Protein AF-0000000084396041 (afdb_homodimer)

Organism: NCBI:txid1296121

Radius of gyration: 24.2 Å; Cα contacts (8 Å, |Δi|>4): 166; chains: 2; bounding box: 65×95×50 Å

Secondary structure (DSSP, 8-state):
----TTPPPP-HHHHHHHHHHHHHHHHHTGGGGTT-TT-GGG--GGGHHHHHHHHHHHHHHHHTSTT-TTHHHHHHHHHHHHHHHHHHHHS-------------/----TTPPPP-HHHHHHHHHHHHHHHHHTTHHHHT-TT-GGG-GGGGHHHHHHHHHHHHHHHHTSTT-TTHHHHHHHHHHHHHHHHHHHHS-------------

Structure (mmCIF, N/CA/C/O backbone):
data_AF-0000000084396041-model_v1
#
loop_
_entity.id
_entity.type
_entity.pdbx_description
1 polymer 'Uncharacterized protein'
#
loop_
_atom_site.group_PDB
_atom_site.id
_atom_site.type_symbol
_atom_site.label_atom_id
_atom_site.label_alt_id
_atom_site.label_comp_id
_atom_site.label_asym_id
_atom_site.label_entity_id
_atom_site.label_seq_id
_atom_site.pdbx_PDB_ins_code
_atom_site.Cartn_x
_atom_site.Cartn_y
_atom_site.Cartn_z
_atom_site.occupancy
_atom_site.B_iso_or_equiv
_atom_site.auth_seq_id
_atom_site.auth_comp_id
_atom_site.auth_asym_id
_atom_site.auth_atom_id
_atom_site.pdbx_PDB_model_num
ATOM 1 N N . MET A 1 1 ? 11.125 -31.719 -13.188 1 36.31 1 MET A N 1
ATOM 2 C CA . MET A 1 1 ? 9.672 -31.562 -13.203 1 36.31 1 MET A CA 1
ATOM 3 C C . MET A 1 1 ? 9.25 -30.453 -14.148 1 36.31 1 MET A C 1
ATOM 5 O O . MET A 1 1 ? 9.711 -29.312 -14.023 1 36.31 1 MET A O 1
ATOM 9 N N . PRO A 1 2 ? 8.883 -30.625 -15.43 1 40.09 2 PRO A N 1
ATOM 10 C CA . PRO A 1 2 ? 8.578 -29.562 -16.391 1 40.09 2 PRO A CA 1
ATOM 11 C C . PRO A 1 2 ? 7.648 -28.484 -15.82 1 40.09 2 PRO A C 1
ATOM 13 O O . PRO A 1 2 ? 6.922 -28.75 -14.859 1 40.09 2 PRO A O 1
ATOM 16 N N . LEU A 1 3 ? 8.016 -27.172 -15.773 1 46.22 3 LEU A N 1
ATOM 17 C CA . LEU A 1 3 ? 6.945 -26.219 -15.477 1 46.22 3 LEU A CA 1
ATOM 18 C C . LEU A 1 3 ? 5.609 -26.734 -16 1 46.22 3 LEU A C 1
ATOM 20 O O . LEU A 1 3 ? 5.551 -27.328 -17.078 1 46.22 3 LEU A O 1
ATOM 24 N N . SER A 1 4 ? 4.84 -27.375 -15.328 1 48.72 4 SER A N 1
ATOM 25 C CA . SER A 1 4 ? 3.58 -27.797 -15.938 1 48.72 4 SER A CA 1
ATOM 26 C C . SER A 1 4 ? 3.207 -26.891 -17.109 1 48.72 4 SER A C 1
ATOM 28 O O . SER A 1 4 ? 3.395 -25.672 -17.031 1 48.72 4 SER A O 1
ATOM 30 N N . PRO A 1 5 ? 3.197 -27.25 -18.328 1 53.84 5 PRO A N 1
ATOM 31 C CA . PRO A 1 5 ? 3.008 -26.562 -19.609 1 53.84 5 PRO A CA 1
ATOM 32 C C . PRO A 1 5 ? 2.121 -25.312 -19.5 1 53.84 5 PRO A C 1
ATOM 34 O O . PRO A 1 5 ? 2.307 -24.344 -20.234 1 53.84 5 PRO A O 1
ATOM 37 N N . ASN A 1 6 ? 0.933 -25.297 -18.75 1 55.91 6 ASN A N 1
ATOM 38 C CA . ASN A 1 6 ? -0.172 -24.359 -18.891 1 55.91 6 ASN A CA 1
ATOM 39 C C . ASN A 1 6 ? -0.066 -23.219 -17.875 1 55.91 6 ASN A C 1
ATOM 41 O O . ASN A 1 6 ? -1.03 -22.484 -17.656 1 55.91 6 ASN A O 1
ATOM 45 N N . LYS A 1 7 ? 1.079 -23.125 -17.109 1 71.5 7 LYS A N 1
ATOM 46 C CA . LYS A 1 7 ? 1.129 -22.062 -16.109 1 71.5 7 LYS A CA 1
ATOM 47 C C . LYS A 1 7 ? 1.523 -20.734 -16.719 1 71.5 7 LYS A C 1
ATOM 49 O O . LYS A 1 7 ? 2.482 -20.656 -17.5 1 71.5 7 LYS A O 1
ATOM 54 N N . THR A 1 8 ? 0.601 -19.781 -16.641 1 86.12 8 THR A N 1
ATOM 55 C CA . THR A 1 8 ? 0.874 -18.453 -17.156 1 86.12 8 THR A CA 1
ATOM 56 C C . THR A 1 8 ? 2.096 -17.844 -16.484 1 86.12 8 THR A C 1
ATOM 58 O O . THR A 1 8 ? 2.199 -17.859 -15.25 1 86.12 8 THR A O 1
ATOM 61 N N . GLN A 1 9 ? 3.092 -17.531 -17.359 1 92.75 9 GLN A N 1
ATOM 62 C CA . GLN A 1 9 ? 4.309 -16.922 -16.844 1 92.75 9 GLN A CA 1
ATOM 63 C C . GLN A 1 9 ? 4.043 -15.477 -16.391 1 92.75 9 GLN A C 1
ATOM 65 O O . GLN A 1 9 ? 3.324 -14.734 -17.062 1 92.75 9 GLN A O 1
ATOM 70 N N . TRP A 1 10 ? 4.68 -15.094 -15.297 1 94.81 10 TRP A N 1
ATOM 71 C CA . TRP A 1 10 ? 4.59 -13.711 -14.82 1 94.81 10 TRP A CA 1
ATOM 72 C C . TRP A 1 10 ? 5.301 -12.758 -15.773 1 94.81 10 TRP A C 1
ATOM 74 O O . TRP A 1 10 ? 6.453 -12.984 -16.141 1 94.81 10 TRP A O 1
ATOM 84 N N . ASN A 1 11 ? 4.613 -11.828 -16.266 1 94.69 11 ASN A N 1
ATOM 85 C CA . ASN A 1 11 ? 5.23 -10.852 -17.156 1 94.69 11 ASN A CA 1
ATOM 86 C C . ASN A 1 11 ? 5.059 -9.43 -16.641 1 94.69 11 ASN A C 1
ATOM 88 O O . ASN A 1 11 ? 4.539 -9.219 -15.539 1 94.69 11 ASN A O 1
ATOM 92 N N . ASP A 1 12 ? 5.555 -8.469 -17.375 1 95.81 12 ASP A N 1
ATOM 93 C CA . ASP A 1 12 ? 5.574 -7.074 -16.938 1 95.81 12 ASP A CA 1
ATOM 94 C C . ASP A 1 12 ? 4.16 -6.527 -16.797 1 95.81 12 ASP A C 1
ATOM 96 O O . ASP A 1 12 ? 3.902 -5.688 -15.93 1 95.81 12 ASP A O 1
ATOM 100 N N . GLU A 1 13 ? 3.32 -6.984 -17.594 1 96.62 13 GLU A N 1
ATOM 101 C CA . GLU A 1 13 ? 1.939 -6.523 -17.516 1 96.62 13 GLU A CA 1
ATOM 102 C C . GLU A 1 13 ? 1.306 -6.922 -16.188 1 96.62 13 GLU A C 1
ATOM 104 O O . GLU A 1 13 ? 0.583 -6.133 -15.57 1 96.62 13 GLU A O 1
ATOM 109 N N . HIS A 1 14 ? 1.546 -8.086 -15.75 1 97.69 14 HIS A N 1
ATOM 110 C CA . HIS A 1 14 ? 1.046 -8.531 -14.453 1 97.69 14 HIS A CA 1
ATOM 111 C C . HIS A 1 14 ? 1.578 -7.652 -13.328 1 97.69 14 HIS A C 1
ATOM 113 O O . HIS A 1 14 ? 0.838 -7.305 -12.406 1 97.69 14 HIS A O 1
ATOM 119 N N . THR A 1 15 ? 2.896 -7.297 -13.453 1 98.25 15 THR A N 1
ATOM 120 C CA . THR A 1 15 ? 3.512 -6.445 -12.438 1 98.25 15 THR A CA 1
ATOM 121 C C . THR A 1 15 ? 2.822 -5.086 -12.383 1 98.25 15 THR A C 1
ATOM 123 O O . THR A 1 15 ? 2.539 -4.57 -11.297 1 98.25 15 THR A O 1
ATOM 126 N N . LEU A 1 16 ? 2.525 -4.602 -13.562 1 98.56 16 LEU A N 1
ATOM 127 C CA . LEU A 1 16 ? 1.89 -3.291 -13.625 1 98.56 16 LEU A CA 1
ATOM 128 C C . LEU A 1 16 ? 0.47 -3.348 -13.07 1 98.56 16 LEU A C 1
ATOM 130 O O . LEU A 1 16 ? 0.026 -2.42 -12.391 1 98.56 16 LEU A O 1
ATOM 134 N N . ILE A 1 17 ? -0.259 -4.398 -13.367 1 98.44 17 ILE A N 1
ATOM 135 C CA . ILE A 1 17 ? -1.609 -4.578 -12.844 1 98.44 17 ILE A CA 1
ATOM 136 C C . ILE A 1 17 ? 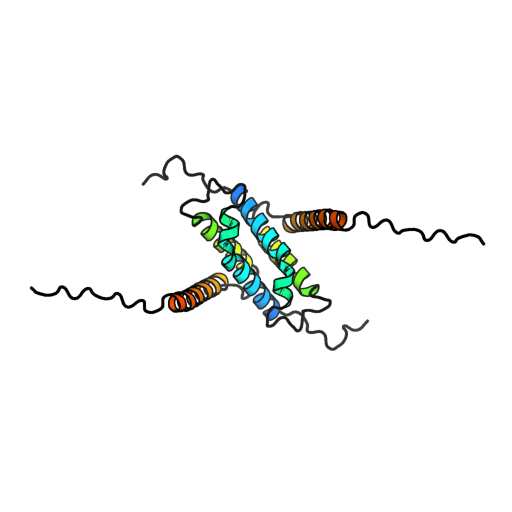-1.57 -4.66 -11.32 1 98.44 17 ILE A C 1
ATOM 138 O O . ILE A 1 17 ? -2.367 -4.012 -10.641 1 98.44 17 ILE A O 1
ATOM 142 N N . LEU A 1 18 ? -0.613 -5.387 -10.828 1 98.38 18 LEU A N 1
ATOM 143 C CA . LEU A 1 18 ? -0.475 -5.527 -9.383 1 98.38 18 LEU A CA 1
ATOM 144 C C . LEU A 1 18 ? -0.089 -4.203 -8.742 1 98.38 18 LEU A C 1
ATOM 146 O O . LEU A 1 18 ? -0.658 -3.814 -7.719 1 98.38 18 LEU A O 1
ATOM 150 N N . LEU A 1 19 ? 0.841 -3.555 -9.352 1 98.69 19 LEU A N 1
ATOM 151 C CA . LEU A 1 19 ? 1.278 -2.248 -8.875 1 98.69 19 LEU A CA 1
ATOM 152 C C . LEU A 1 19 ? 0.105 -1.275 -8.805 1 98.69 19 LEU A C 1
ATOM 154 O O . LEU A 1 19 ? -0.089 -0.604 -7.789 1 98.69 19 LEU A O 1
ATOM 158 N N . ARG A 1 20 ? -0.667 -1.261 -9.844 1 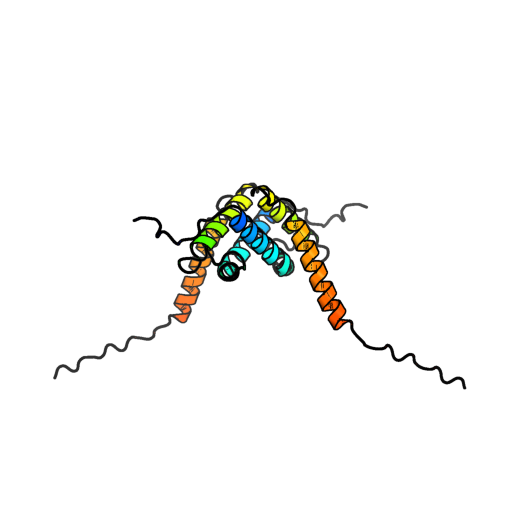98.69 20 ARG A N 1
ATOM 159 C CA . ARG A 1 20 ? -1.833 -0.385 -9.891 1 98.69 20 ARG A CA 1
ATOM 160 C C . ARG A 1 20 ? -2.822 -0.734 -8.781 1 98.69 20 ARG A C 1
ATOM 162 O O . ARG A 1 20 ? -3.395 0.157 -8.148 1 98.69 20 ARG A O 1
ATOM 169 N N . SER A 1 21 ? -2.996 -1.934 -8.562 1 98.5 21 SER A N 1
ATOM 170 C CA . SER A 1 21 ? -3.922 -2.383 -7.531 1 98.5 21 SER A CA 1
ATOM 171 C C . SER A 1 21 ? -3.443 -1.967 -6.145 1 98.5 21 SER A C 1
ATOM 173 O O . SER A 1 21 ? -4.246 -1.576 -5.297 1 98.5 21 SER A O 1
ATOM 175 N N . ILE A 1 22 ? -2.145 -2.057 -5.887 1 98.56 22 ILE A N 1
ATOM 176 C CA . ILE A 1 22 ? -1.574 -1.648 -4.605 1 98.56 22 ILE A CA 1
ATOM 177 C C . ILE A 1 22 ? -1.755 -0.144 -4.418 1 98.56 22 ILE A C 1
ATOM 179 O O . ILE A 1 22 ? -2.184 0.307 -3.352 1 98.56 22 ILE A O 1
ATOM 183 N N . VAL A 1 23 ? -1.468 0.591 -5.465 1 98.81 23 VAL A N 1
ATOM 184 C CA . VAL A 1 23 ? -1.614 2.043 -5.426 1 98.81 23 VAL A CA 1
ATOM 185 C C . VAL A 1 23 ? -3.074 2.408 -5.168 1 98.81 23 VAL A C 1
ATOM 187 O O . VAL A 1 23 ? -3.373 3.217 -4.289 1 98.81 23 VAL A O 1
ATOM 190 N N . LEU A 1 24 ? -3.955 1.759 -5.871 1 98.19 24 LEU A N 1
ATOM 191 C CA . LEU A 1 24 ? -5.383 2.018 -5.727 1 98.19 24 LEU A CA 1
ATOM 192 C C . LEU A 1 24 ? -5.852 1.711 -4.305 1 98.19 24 LEU A C 1
ATOM 194 O O . LEU A 1 24 ? -6.535 2.525 -3.684 1 98.19 24 LEU A O 1
ATOM 198 N N . SER A 1 25 ? -5.477 0.636 -3.838 1 97.5 25 SER A N 1
ATOM 199 C CA . SER A 1 25 ? -5.879 0.232 -2.496 1 97.5 25 SER A CA 1
ATOM 200 C C . SER A 1 25 ? -5.348 1.2 -1.444 1 97.5 25 SER A C 1
ATOM 202 O O . SER A 1 25 ? -6.078 1.599 -0.535 1 97.5 25 SER A O 1
ATOM 204 N N . THR A 1 26 ? -4.078 1.573 -1.547 1 98.25 26 THR A N 1
ATOM 205 C CA . THR A 1 26 ? -3.459 2.473 -0.581 1 98.25 26 THR A CA 1
ATOM 206 C C . THR A 1 26 ? -4.137 3.84 -0.602 1 98.25 26 THR A C 1
ATOM 208 O O . THR A 1 26 ? -4.527 4.363 0.445 1 98.25 26 THR A O 1
ATOM 211 N N . LEU A 1 27 ? -4.359 4.344 -1.788 1 97.88 27 LEU A N 1
ATOM 212 C CA . LEU A 1 27 ? -4.941 5.676 -1.924 1 97.88 27 LEU A CA 1
ATOM 213 C C . LEU A 1 27 ? -6.418 5.664 -1.533 1 97.88 27 LEU A C 1
ATOM 215 O O . LEU A 1 27 ? -6.922 6.645 -0.983 1 97.88 27 LEU A O 1
ATOM 219 N N . SER A 1 28 ? -7.102 4.578 -1.779 1 95.81 28 SER A N 1
ATOM 220 C CA . SER A 1 28 ? -8.508 4.465 -1.421 1 95.81 28 SER A CA 1
ATOM 221 C C . SER A 1 28 ? -8.688 4.395 0.092 1 95.81 28 SER A C 1
ATOM 223 O O . SER A 1 28 ? -9.75 4.742 0.612 1 95.81 28 SER A O 1
ATOM 225 N N . ASN A 1 29 ? -7.688 3.982 0.754 1 94.5 29 ASN A N 1
ATOM 226 C CA . ASN A 1 29 ? -7.754 3.842 2.205 1 94.5 29 ASN A CA 1
ATOM 227 C C . ASN A 1 29 ? -6.848 4.848 2.908 1 94.5 29 ASN A C 1
ATOM 229 O O . ASN A 1 29 ? -6.383 4.602 4.023 1 94.5 29 ASN A O 1
ATOM 233 N N . ARG A 1 30 ? -6.578 5.914 2.281 1 94.62 30 ARG A N 1
ATOM 234 C CA . ARG A 1 30 ? -5.582 6.863 2.771 1 94.62 30 ARG A CA 1
ATOM 235 C C . ARG A 1 30 ? -5.973 7.41 4.141 1 94.62 30 ARG A C 1
ATOM 237 O O . ARG A 1 30 ? -5.109 7.688 4.973 1 94.62 30 ARG A O 1
ATOM 244 N N . ALA A 1 31 ? -7.266 7.527 4.457 1 92.88 31 ALA A N 1
ATOM 245 C CA . ALA A 1 31 ? -7.734 8.117 5.711 1 92.88 31 ALA A CA 1
ATOM 246 C C . ALA A 1 31 ? -7.285 7.281 6.906 1 92.88 31 ALA A C 1
ATOM 248 O O . ALA A 1 31 ? -7.07 7.816 7.996 1 92.88 31 ALA A O 1
ATOM 249 N N . SER A 1 32 ? -7.105 6.027 6.652 1 93.56 32 SER A N 1
ATOM 250 C CA . SER A 1 32 ? -6.684 5.145 7.734 1 93.56 32 SER A CA 1
ATOM 251 C C . SER A 1 32 ? -5.27 5.477 8.195 1 93.56 32 SER A C 1
ATOM 253 O O . SER A 1 32 ? -4.887 5.152 9.32 1 93.56 32 SER A O 1
ATOM 255 N N . PHE A 1 33 ? -4.484 6.137 7.379 1 96.69 33 PHE A N 1
ATOM 256 C CA . PHE A 1 33 ? -3.098 6.449 7.703 1 96.69 33 PHE A CA 1
ATOM 257 C C . PHE A 1 33 ? -3.008 7.746 8.5 1 96.69 33 PHE A C 1
ATOM 259 O O . PHE A 1 33 ? -1.983 8.023 9.125 1 96.69 33 PHE A O 1
ATOM 266 N N . TYR A 1 34 ? -4.098 8.492 8.531 1 94.56 34 TYR A N 1
ATOM 267 C CA . TYR A 1 34 ? -4.062 9.812 9.148 1 94.56 34 TYR A CA 1
ATOM 268 C C . TYR A 1 34 ? -4.012 9.711 10.664 1 94.56 34 TYR A C 1
ATOM 270 O O . TYR A 1 34 ? -3.562 10.641 11.344 1 94.56 34 TYR A O 1
ATOM 278 N N . SER A 1 35 ? -4.449 8.609 11.102 1 92 35 SER A N 1
ATOM 279 C CA . SER A 1 35 ? -4.5 8.422 12.547 1 92 35 SER A CA 1
ATOM 280 C C . SER A 1 35 ? -3.404 7.469 13.016 1 92 35 SER A C 1
ATOM 282 O O . SER A 1 35 ? -3.486 6.91 14.117 1 92 35 SER A O 1
ATOM 284 N N . THR A 1 36 ? -2.42 7.312 12.219 1 95.25 36 THR A N 1
ATOM 285 C CA . THR A 1 36 ? -1.312 6.43 12.578 1 95.25 36 THR A CA 1
ATOM 286 C C . THR A 1 36 ? -0.559 6.977 13.781 1 95.25 36 THR A C 1
ATOM 288 O O . THR A 1 36 ? -0.148 8.141 13.797 1 95.25 36 THR A O 1
ATOM 291 N N . PRO A 1 37 ? -0.404 6.109 14.773 1 94.88 37 PRO A N 1
ATOM 292 C CA . PRO A 1 37 ? 0.381 6.566 15.922 1 94.88 37 PRO A CA 1
ATOM 293 C C . PRO A 1 37 ? 1.786 7.02 15.539 1 94.88 37 PRO A C 1
ATOM 295 O O . PRO A 1 37 ? 2.471 6.336 14.773 1 94.88 37 PRO A O 1
ATOM 298 N N . GLY A 1 38 ? 2.207 8.172 16.016 1 94.81 38 GLY A N 1
ATOM 299 C CA . GLY A 1 38 ? 3.52 8.711 15.711 1 94.81 38 GLY A CA 1
ATOM 300 C C . GLY A 1 38 ? 3.482 9.797 14.648 1 94.81 38 GLY A C 1
ATOM 301 O O . GLY A 1 38 ? 4.473 10.5 14.43 1 94.81 38 GLY A O 1
ATOM 302 N N . LEU A 1 39 ? 2.26 9.883 14.086 1 96.12 39 LEU A N 1
ATOM 303 C CA . LEU A 1 39 ? 2.141 10.891 13.039 1 96.12 39 LEU A CA 1
ATOM 304 C C . LEU A 1 39 ? 1.226 12.031 13.477 1 96.12 39 LEU A C 1
ATOM 306 O O . LEU A 1 39 ? 0.804 12.852 12.656 1 96.12 39 LEU A O 1
ATOM 310 N N . GLU A 1 40 ? 0.865 12.117 14.711 1 91.19 40 GLU A N 1
ATOM 311 C CA . GLU A 1 40 ? -0.079 13.094 15.242 1 91.19 40 GLU A CA 1
ATOM 312 C C . GLU A 1 40 ? 0.425 14.516 15.031 1 91.19 40 GLU A C 1
ATOM 314 O O . GLU A 1 40 ? -0.359 15.422 14.734 1 91.19 40 GLU A O 1
ATOM 319 N N . GLY A 1 41 ? 1.727 14.656 15.117 1 91 41 GLY A N 1
ATOM 320 C CA . GLY A 1 41 ? 2.307 15.984 15.031 1 91 41 GLY A CA 1
ATOM 321 C C . GLY A 1 41 ? 2.371 16.516 13.609 1 91 41 GLY A C 1
ATOM 322 O O . GLY A 1 41 ? 2.627 17.703 13.398 1 91 41 GLY A O 1
ATOM 323 N N . VAL A 1 42 ? 2.053 15.594 12.703 1 93.62 42 VAL A N 1
ATOM 324 C CA . VAL A 1 42 ? 2.193 16.016 11.32 1 93.62 42 VAL A CA 1
ATOM 325 C C . VAL A 1 42 ? 0.878 15.805 10.57 1 93.62 42 VAL A C 1
ATOM 327 O O . VAL A 1 42 ? 0.855 15.758 9.344 1 93.62 42 VAL A O 1
ATOM 330 N N . ASN A 1 43 ? -0.125 15.5 11.25 1 89.12 43 ASN A N 1
ATOM 331 C CA . ASN A 1 43 ? -1.445 15.297 10.664 1 89.12 43 ASN A CA 1
ATOM 332 C C . ASN A 1 43 ? -2.203 16.609 10.508 1 89.12 43 ASN A C 1
ATOM 334 O O . ASN A 1 43 ? -3.404 16.672 10.781 1 89.12 43 ASN A O 1
ATOM 338 N N . GLU A 1 44 ? -1.64 17.562 10.133 1 81.62 44 GLU A N 1
ATOM 339 C CA . GLU A 1 44 ? -2.244 18.875 9.984 1 81.62 44 GLU A CA 1
ATOM 340 C C . GLU A 1 44 ? -3.197 18.922 8.797 1 81.62 44 GLU A C 1
ATOM 342 O O . GLU A 1 44 ? -3.068 18.125 7.863 1 81.62 44 GLU A O 1
ATOM 347 N N . HIS A 1 45 ? -4.113 19.922 8.898 1 85.5 45 HIS A N 1
ATOM 348 C CA . HIS A 1 45 ? -5.039 20.203 7.805 1 85.5 45 HIS A CA 1
ATOM 349 C C . HIS A 1 45 ? -5.785 18.938 7.387 1 85.5 45 HIS A C 1
ATOM 351 O O . HIS A 1 45 ? -5.852 18.609 6.199 1 85.5 45 HIS A O 1
ATOM 357 N N . GLY A 1 46 ? -6.168 18.125 8.281 1 81.94 46 GLY A N 1
ATOM 358 C CA . GLY A 1 46 ? -6.996 16.969 8.008 1 81.94 46 GLY A CA 1
ATOM 359 C C . GLY A 1 46 ? -6.227 15.82 7.371 1 81.94 46 GLY A C 1
ATOM 360 O O . GLY A 1 46 ? -6.797 15.016 6.633 1 81.94 46 GLY A O 1
ATOM 361 N N . GLY A 1 47 ? -4.945 15.859 7.531 1 91.25 47 GLY A N 1
ATOM 362 C CA . GLY A 1 47 ? -4.152 14.758 7.016 1 91.25 47 GLY A CA 1
ATOM 363 C C . GLY A 1 47 ? -3.537 15.047 5.66 1 91.25 47 GLY A C 1
ATOM 364 O O . GLY A 1 47 ? -2.92 14.164 5.051 1 91.25 47 GLY A O 1
ATOM 365 N N . ASP A 1 48 ? -3.596 16.297 5.172 1 93.31 48 ASP A N 1
ATOM 366 C CA . ASP A 1 48 ? -3.146 16.656 3.828 1 93.31 48 ASP A CA 1
ATOM 367 C C . ASP A 1 48 ? -1.656 16.375 3.656 1 93.31 48 ASP A C 1
ATOM 369 O O . ASP A 1 48 ? -1.228 15.883 2.605 1 93.31 48 ASP A O 1
ATOM 373 N N . ARG A 1 49 ? -0.873 16.641 4.688 1 94.75 49 ARG A N 1
ATOM 374 C CA . ARG A 1 49 ? 0.564 16.406 4.617 1 94.75 49 ARG A CA 1
ATOM 375 C C . ARG A 1 49 ? 0.866 14.914 4.492 1 94.75 49 ARG A C 1
ATOM 377 O O . ARG A 1 49 ? 1.742 14.516 3.721 1 94.75 49 ARG A O 1
ATOM 384 N N . ILE A 1 50 ? 0.14 14.141 5.23 1 96.94 50 ILE A N 1
ATOM 385 C CA . ILE A 1 50 ? 0.318 12.695 5.191 1 96.94 50 ILE A CA 1
ATOM 386 C C . ILE A 1 50 ? -0.098 12.156 3.824 1 96.94 50 ILE A C 1
ATOM 388 O O . ILE A 1 50 ? 0.592 11.312 3.246 1 96.94 50 ILE A O 1
ATOM 392 N N . HIS A 1 51 ? -1.165 12.711 3.316 1 96.94 51 HIS A N 1
ATOM 393 C CA . HIS A 1 51 ? -1.639 12.305 1.999 1 96.94 51 HIS A CA 1
ATOM 394 C C . HIS A 1 51 ? -0.588 12.57 0.927 1 96.94 51 HIS A C 1
ATOM 396 O O . HIS A 1 51 ? -0.332 11.719 0.075 1 96.94 51 HIS A O 1
ATOM 402 N N . LYS A 1 52 ? -0.026 13.742 0.957 1 96.88 52 LYS A N 1
ATOM 403 C CA . LYS A 1 52 ? 1.003 14.109 -0.013 1 96.88 52 LYS A CA 1
ATOM 404 C C . LYS A 1 52 ? 2.211 13.18 0.09 1 96.88 52 LYS A C 1
ATOM 406 O O . LYS A 1 52 ? 2.795 12.797 -0.926 1 96.88 52 LYS A O 1
ATOM 411 N N . LYS A 1 53 ? 2.51 12.805 1.305 1 97.94 53 LYS A N 1
ATOM 412 C CA . LYS A 1 53 ? 3.648 11.914 1.504 1 97.94 53 LYS A CA 1
ATOM 413 C C . LYS A 1 53 ? 3.334 10.508 1.017 1 97.94 53 LYS A C 1
ATOM 415 O O . LYS A 1 53 ? 4.207 9.82 0.477 1 97.94 53 LYS A O 1
ATOM 420 N N . ILE A 1 54 ? 2.127 10.07 1.206 1 98.44 54 ILE A N 1
ATOM 421 C CA . ILE A 1 54 ? 1.699 8.789 0.658 1 98.44 54 ILE A CA 1
ATOM 422 C C . ILE A 1 54 ? 1.9 8.781 -0.856 1 98.44 54 ILE A C 1
ATOM 424 O O . ILE A 1 54 ? 2.479 7.844 -1.407 1 98.44 54 ILE A O 1
ATOM 428 N N . GLN A 1 55 ? 1.475 9.82 -1.501 1 98.44 55 GLN A N 1
ATOM 429 C CA . GLN A 1 55 ? 1.608 9.922 -2.951 1 98.44 55 GLN A CA 1
ATOM 430 C C . GLN A 1 55 ? 3.074 9.883 -3.371 1 98.44 55 GLN A C 1
ATOM 432 O O . GLN A 1 55 ? 3.428 9.219 -4.348 1 98.44 55 GLN A O 1
ATOM 437 N N . GLN A 1 56 ? 3.877 10.602 -2.623 1 98.38 56 GLN A N 1
ATOM 438 C CA . GLN A 1 56 ? 5.305 10.625 -2.924 1 98.38 56 GLN A CA 1
ATOM 439 C C . GLN A 1 56 ? 5.91 9.227 -2.84 1 98.38 56 GLN A C 1
ATOM 441 O O . GLN A 1 56 ? 6.66 8.812 -3.727 1 98.38 56 GLN A O 1
ATOM 446 N N . LEU A 1 57 ? 5.562 8.508 -1.793 1 98.56 57 LEU A N 1
ATOM 447 C CA . LEU A 1 57 ? 6.086 7.156 -1.598 1 98.56 57 LEU A CA 1
ATOM 448 C C . LEU A 1 57 ? 5.594 6.219 -2.693 1 98.56 57 LEU A C 1
ATOM 450 O O . LEU A 1 57 ? 6.363 5.418 -3.225 1 98.56 57 LEU A O 1
ATOM 454 N N . LEU A 1 58 ? 4.367 6.352 -3.037 1 98.75 58 LEU A N 1
ATOM 455 C CA . LEU A 1 58 ? 3.807 5.5 -4.082 1 98.75 58 LEU A CA 1
ATOM 456 C C . LEU A 1 58 ? 4.422 5.824 -5.438 1 98.75 58 LEU A C 1
ATOM 458 O O . LEU A 1 58 ? 4.641 4.93 -6.254 1 98.75 58 LEU A O 1
ATOM 462 N N . LYS A 1 59 ? 4.707 7.113 -5.691 1 98.75 59 LYS A N 1
ATOM 463 C CA . LYS A 1 59 ? 5.387 7.496 -6.922 1 98.75 59 LYS A CA 1
ATOM 464 C C . LYS A 1 59 ? 6.797 6.91 -6.98 1 98.75 59 LYS A C 1
ATOM 466 O O . LYS A 1 59 ? 7.266 6.504 -8.047 1 98.75 59 LYS A O 1
ATOM 471 N N . GLN A 1 60 ? 7.445 6.895 -5.871 1 98.38 60 GLN A N 1
ATOM 472 C CA . GLN A 1 60 ? 8.758 6.254 -5.812 1 98.38 60 GLN A CA 1
ATOM 473 C C . GLN A 1 60 ? 8.656 4.766 -6.145 1 98.38 60 GLN A C 1
ATOM 475 O O . GLN A 1 60 ? 9.461 4.246 -6.918 1 98.38 60 GLN A O 1
ATOM 480 N N . LEU A 1 61 ? 7.656 4.148 -5.535 1 98.5 61 LEU A N 1
ATOM 481 C CA . LEU A 1 61 ? 7.438 2.74 -5.852 1 98.5 61 LEU A CA 1
ATOM 482 C C . LEU A 1 61 ? 7.219 2.547 -7.348 1 98.5 61 LEU A C 1
ATOM 484 O O . LEU A 1 61 ? 7.855 1.69 -7.965 1 98.5 61 LEU A O 1
ATOM 488 N N . CYS A 1 62 ? 6.379 3.324 -7.902 1 98.69 62 CYS A N 1
ATOM 489 C CA . CYS A 1 62 ? 6.055 3.213 -9.32 1 98.69 62 CYS A CA 1
ATOM 490 C C . CYS A 1 62 ? 7.289 3.469 -10.18 1 98.69 62 CYS A C 1
ATOM 492 O O . CYS A 1 62 ? 7.434 2.887 -11.258 1 98.69 62 CYS A O 1
ATOM 494 N N . GLY A 1 63 ? 8.156 4.285 -9.68 1 97.81 63 GLY A N 1
ATOM 495 C CA . GLY A 1 63 ? 9.383 4.594 -10.398 1 97.81 63 GLY A CA 1
ATOM 496 C C . GLY A 1 63 ? 10.336 3.422 -10.469 1 97.81 63 GLY A C 1
ATOM 497 O O . GLY A 1 63 ? 11.25 3.41 -11.305 1 97.81 63 GLY A O 1
ATOM 498 N N . THR A 1 64 ? 10.141 2.484 -9.633 1 96.62 64 THR A N 1
ATOM 499 C CA . THR A 1 64 ? 11.039 1.334 -9.617 1 96.62 64 THR A CA 1
ATOM 500 C C . THR A 1 64 ? 10.602 0.289 -10.641 1 96.62 64 THR A C 1
ATOM 502 O O . THR A 1 64 ? 11.305 -0.69 -10.875 1 96.62 64 THR A O 1
ATOM 505 N N . VAL A 1 65 ? 9.383 0.433 -11.203 1 97.38 65 VAL A N 1
ATOM 506 C CA . VAL A 1 65 ? 8.812 -0.538 -12.133 1 97.38 65 VAL A CA 1
ATOM 507 C C . VAL A 1 65 ? 8.727 0.074 -13.523 1 97.38 65 VAL A C 1
ATOM 509 O O . VAL A 1 65 ? 8.117 1.128 -13.711 1 97.38 65 VAL A O 1
ATOM 512 N N . PRO A 1 66 ? 9.398 -0.618 -14.5 1 97.12 66 PRO A N 1
ATOM 513 C CA . PRO A 1 66 ? 9.234 -0.129 -15.867 1 97.12 66 PRO A CA 1
ATOM 514 C C . PRO A 1 66 ? 7.766 -0.008 -16.281 1 97.12 66 PRO A C 1
ATOM 516 O O . PRO A 1 66 ? 6.996 -0.957 -16.109 1 97.12 66 PRO A O 1
ATOM 519 N N . GLY A 1 67 ? 7.391 1.192 -16.734 1 97.62 67 GLY A N 1
ATOM 520 C CA . GLY A 1 67 ? 6.012 1.413 -17.141 1 97.62 67 GLY A CA 1
ATOM 521 C C . GLY A 1 67 ? 5.121 1.876 -16.016 1 97.62 67 GLY A C 1
ATOM 522 O O . GLY A 1 67 ? 3.93 2.125 -16.203 1 97.62 67 GLY A O 1
ATOM 523 N N . GLY A 1 68 ? 5.68 2.01 -14.828 1 98.25 68 GLY A N 1
ATOM 524 C CA . GLY A 1 68 ? 4.883 2.338 -13.656 1 98.25 68 GLY A CA 1
ATOM 525 C C . GLY A 1 68 ? 4.672 3.83 -13.477 1 98.25 68 GLY A C 1
ATOM 526 O O . GLY A 1 68 ? 3.896 4.254 -12.617 1 98.25 68 GLY A O 1
ATOM 527 N N . GLN A 1 69 ? 5.398 4.551 -14.406 1 97.31 69 GLN A N 1
ATOM 528 C CA . GLN A 1 69 ? 5.297 6 -14.289 1 97.31 69 GLN A CA 1
ATOM 529 C C . GLN A 1 69 ? 3.881 6.48 -14.602 1 97.31 69 GLN A C 1
ATOM 531 O O . GLN A 1 69 ? 3.24 5.98 -15.523 1 97.31 69 GLN A O 1
ATOM 536 N N . GLY A 1 70 ? 3.354 7.379 -13.812 1 97.56 70 GLY A N 1
ATOM 537 C CA . GLY A 1 70 ? 2.061 7.984 -14.086 1 97.56 70 GLY A CA 1
ATOM 538 C C . GLY A 1 70 ? 0.904 7.238 -13.445 1 97.56 70 GLY A C 1
ATOM 539 O O . GLY A 1 70 ? -0.228 7.727 -13.445 1 97.56 70 GLY A O 1
ATOM 540 N N . ILE A 1 71 ? 1.176 6.109 -12.875 1 98.62 71 ILE A N 1
ATOM 541 C CA . ILE A 1 71 ? 0.118 5.27 -12.328 1 98.62 71 ILE A CA 1
ATOM 542 C C . ILE A 1 71 ? -0.579 5.996 -11.18 1 98.62 71 ILE A C 1
ATOM 544 O O . ILE A 1 71 ? -1.808 5.973 -11.078 1 98.62 71 ILE A O 1
ATOM 548 N N . VAL A 1 72 ? 0.184 6.613 -10.344 1 98.75 72 VAL A N 1
ATOM 549 C CA . VAL A 1 72 ? -0.395 7.289 -9.188 1 98.75 72 VAL A CA 1
ATOM 550 C C . VAL A 1 72 ? -1.368 8.367 -9.664 1 98.75 72 VAL A C 1
ATOM 552 O O . VAL A 1 72 ? -2.49 8.461 -9.156 1 98.75 72 VAL A O 1
ATOM 555 N N . GLU A 1 73 ? -0.943 9.125 -10.625 1 98.19 73 GLU A N 1
ATOM 556 C CA . GLU A 1 73 ? -1.795 10.188 -11.164 1 98.19 73 GLU A CA 1
ATOM 557 C C . GLU A 1 73 ? -3.057 9.609 -11.797 1 98.19 73 GLU A C 1
ATOM 559 O O . GLU A 1 73 ? -4.152 10.141 -11.609 1 98.19 73 GLU A O 1
ATOM 564 N N . GLU A 1 74 ? -2.916 8.625 -12.531 1 98.12 74 GLU A N 1
ATOM 565 C CA . GLU A 1 74 ? -4.051 7.973 -13.18 1 98.12 74 GLU A CA 1
ATOM 566 C C . GLU A 1 74 ? -5.051 7.453 -12.148 1 98.12 74 GLU A C 1
ATOM 568 O O . GLU A 1 74 ? -6.258 7.676 -12.281 1 98.12 74 GLU A O 1
ATOM 573 N N . VAL A 1 75 ? -4.527 6.809 -11.164 1 98.19 75 VAL A N 1
ATOM 574 C CA . VAL A 1 75 ? -5.391 6.23 -10.141 1 98.19 75 VAL A CA 1
ATOM 575 C C . VAL A 1 75 ? -6.102 7.348 -9.375 1 98.19 75 VAL A C 1
ATOM 577 O O . VAL A 1 75 ? -7.289 7.238 -9.07 1 98.19 75 VAL A O 1
ATOM 580 N N . MET A 1 76 ? -5.387 8.359 -9.062 1 97.06 76 MET A N 1
ATOM 581 C CA . MET A 1 76 ? -5.996 9.484 -8.367 1 97.06 76 MET A CA 1
ATOM 582 C C . MET A 1 76 ? -7.129 10.086 -9.188 1 97.06 76 MET A C 1
ATOM 584 O O . MET A 1 76 ? -8.18 10.43 -8.648 1 97.06 76 MET A O 1
ATOM 588 N N . LYS A 1 77 ? -6.938 10.203 -10.438 1 96.31 77 LYS A N 1
ATOM 589 C CA . LYS A 1 77 ? -7.98 10.711 -11.328 1 96.31 77 LYS A CA 1
ATOM 590 C C . LYS A 1 77 ? -9.195 9.789 -11.328 1 96.31 77 LYS A C 1
ATOM 592 O O . LYS A 1 77 ? -10.336 10.258 -11.289 1 96.31 77 LYS A O 1
ATOM 597 N N . ASP A 1 78 ? -8.969 8.539 -11.359 1 94.44 78 ASP A N 1
ATOM 598 C CA . ASP A 1 78 ? -10.039 7.551 -11.359 1 94.44 78 ASP A CA 1
ATOM 599 C C . ASP A 1 78 ? -10.852 7.621 -10.07 1 94.44 78 ASP A C 1
ATOM 601 O O . ASP A 1 78 ? -12.078 7.52 -10.094 1 94.44 78 ASP A O 1
ATOM 605 N N . ILE A 1 79 ? -10.148 7.727 -8.969 1 93.69 79 ILE A N 1
ATOM 606 C CA . ILE A 1 79 ? -10.82 7.809 -7.672 1 93.69 79 ILE A CA 1
ATOM 607 C C . ILE A 1 79 ? -11.719 9.039 -7.637 1 93.69 79 ILE A C 1
ATOM 609 O O . ILE A 1 79 ? -12.852 8.977 -7.16 1 93.69 79 ILE A O 1
ATOM 613 N N . LYS A 1 80 ? -11.18 10.148 -8.141 1 91.56 80 LYS A N 1
ATOM 614 C CA . LYS A 1 80 ? -11.945 11.391 -8.164 1 91.56 80 LYS A CA 1
ATOM 615 C C . LYS A 1 80 ? -13.18 11.266 -9.055 1 91.56 80 LYS A C 1
ATOM 617 O O . LYS A 1 80 ? -14.258 11.758 -8.711 1 91.56 80 LYS A O 1
ATOM 622 N N . ARG A 1 81 ? -13 10.617 -10.078 1 90.19 81 ARG A N 1
ATOM 623 C CA . ARG A 1 81 ? -14.102 10.422 -11.023 1 90.19 81 ARG A CA 1
ATOM 624 C C . ARG A 1 81 ? -15.195 9.555 -10.406 1 90.19 81 ARG A C 1
ATOM 626 O O . ARG A 1 81 ? -16.391 9.867 -10.539 1 90.19 81 ARG A O 1
ATOM 633 N N . THR A 1 82 ? -14.836 8.523 -9.773 1 87.5 82 THR A N 1
ATOM 634 C CA . THR A 1 82 ? -15.789 7.609 -9.156 1 87.5 82 THR A CA 1
ATOM 635 C C . THR A 1 82 ? -16.547 8.297 -8.016 1 87.5 82 THR A C 1
ATOM 637 O O . THR A 1 82 ? -17.734 8.078 -7.84 1 87.5 82 THR A O 1
ATOM 640 N N . LYS A 1 83 ? -15.812 9.094 -7.262 1 82.62 83 LYS A N 1
ATOM 641 C CA . LYS A 1 83 ? -16.438 9.836 -6.172 1 82.62 83 LYS A CA 1
ATOM 642 C C . LYS A 1 83 ? -17.469 10.836 -6.707 1 82.62 83 LYS A C 1
ATOM 644 O O . LYS A 1 83 ? -18.547 11 -6.133 1 82.62 83 LYS A O 1
ATOM 649 N N . LYS A 1 84 ? -17.188 11.453 -7.734 1 81 84 LYS A N 1
ATOM 650 C CA . LYS A 1 84 ? -18.094 12.414 -8.352 1 81 84 LYS A CA 1
ATOM 651 C C . LYS A 1 84 ? -19.359 11.727 -8.867 1 81 84 LYS A C 1
ATOM 653 O O . LYS A 1 84 ? -20.453 12.242 -8.711 1 81 84 LYS A O 1
ATOM 658 N N . GLU A 1 85 ? -19.094 10.609 -9.367 1 76.12 85 GLU A N 1
ATOM 659 C CA . GLU A 1 85 ? -20.219 9.852 -9.914 1 76.12 85 GLU A CA 1
ATOM 660 C C . GLU A 1 85 ? -21.109 9.312 -8.805 1 76.12 85 GLU A C 1
ATOM 662 O O . GLU A 1 85 ? -22.344 9.289 -8.953 1 76.12 85 GLU A O 1
ATOM 667 N N . ARG A 1 86 ? -20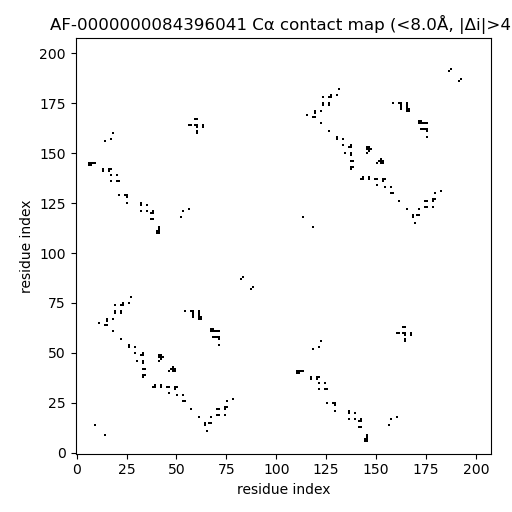.438 8.906 -7.727 1 70.06 86 ARG A N 1
ATOM 668 C CA . ARG A 1 86 ? -21.219 8.43 -6.59 1 70.06 86 ARG A CA 1
ATOM 669 C C . ARG A 1 86 ? -21.906 9.594 -5.875 1 70.06 86 ARG A C 1
ATOM 671 O O . ARG A 1 86 ? -23 9.43 -5.352 1 70.06 86 ARG A O 1
ATOM 678 N N . GLY A 1 87 ? -21.062 10.594 -5.672 1 59.81 87 GLY A N 1
ATOM 679 C CA . GLY A 1 87 ? -21.641 11.789 -5.066 1 59.81 87 GLY A CA 1
ATOM 680 C C . GLY A 1 87 ? -22.734 12.414 -5.902 1 59.81 87 GLY A C 1
ATOM 681 O O . GLY A 1 87 ? -23.688 12.977 -5.363 1 59.81 87 GLY A O 1
ATOM 682 N N . GLN A 1 88 ? -22.422 12.43 -7.082 1 55.56 88 GLN A N 1
ATOM 683 C CA . GLN A 1 88 ? -23.484 12.938 -7.941 1 55.56 88 GLN A CA 1
ATOM 684 C C . GLN A 1 88 ? -24.719 12.047 -7.867 1 55.56 88 GLN A C 1
ATOM 686 O O . GLN A 1 88 ? -25.844 12.531 -8.023 1 55.56 88 GLN A O 1
ATOM 691 N N . GLY A 1 89 ? -24.406 10.797 -7.551 1 49.25 89 GLY A N 1
ATOM 692 C CA . GLY A 1 89 ? -25.594 9.953 -7.434 1 49.25 89 GLY A CA 1
ATOM 693 C C . GLY A 1 89 ? -26.406 10.242 -6.191 1 49.25 89 GLY A C 1
ATOM 694 O O . GLY A 1 89 ? -27.609 9.992 -6.168 1 49.25 89 GLY A O 1
ATOM 695 N N . VAL A 1 90 ? -25.578 10.453 -5.113 1 47.94 90 VAL A N 1
ATOM 696 C CA . VAL A 1 90 ? -26.328 10.727 -3.896 1 47.94 90 VAL A CA 1
ATOM 697 C C . VAL A 1 90 ? -26.828 12.172 -3.914 1 47.94 90 VAL A C 1
ATOM 699 O O . VAL A 1 90 ? -27.672 12.555 -3.1 1 47.94 90 VAL A O 1
ATOM 702 N N . GLY A 1 91 ? -26.062 12.922 -4.559 1 44.75 91 GLY A N 1
ATOM 703 C CA . GLY A 1 91 ? -26.547 14.289 -4.617 1 44.75 91 GLY A CA 1
ATOM 704 C C . GLY A 1 91 ? -27.844 14.43 -5.391 1 44.75 91 GLY A C 1
ATOM 705 O O . GLY A 1 91 ? -27.828 14.75 -6.578 1 44.75 91 GLY A O 1
ATOM 706 N N . ASN A 1 92 ? -28.484 13.406 -5.41 1 42.53 92 ASN A N 1
ATOM 707 C CA . ASN A 1 92 ? -29.781 13.672 -6.039 1 42.53 92 ASN A CA 1
ATOM 708 C C . ASN A 1 92 ? -30.344 15.023 -5.602 1 42.53 92 ASN A C 1
ATOM 710 O O . ASN A 1 92 ? -29.922 15.57 -4.578 1 42.53 92 ASN A O 1
ATOM 714 N N . SER A 1 93 ? -31.562 15.414 -6.277 1 43.34 93 SER A N 1
ATOM 715 C CA . SER A 1 93 ? -32.438 16.516 -6.684 1 43.34 93 SER A CA 1
ATOM 716 C C . SER A 1 93 ? -33.125 17.156 -5.48 1 43.34 93 SER A C 1
ATOM 718 O O . SER A 1 93 ? -34.25 16.828 -5.16 1 43.34 93 SER A O 1
ATOM 720 N N . MET A 1 94 ? -32.5 17.062 -4.383 1 40.72 94 MET A N 1
ATOM 721 C CA . MET A 1 94 ? -33.406 17.859 -3.564 1 40.72 94 MET A CA 1
ATOM 722 C C . MET A 1 94 ? -33.594 19.25 -4.168 1 40.72 94 MET A C 1
ATOM 724 O O . MET A 1 94 ? -32.594 19.984 -4.371 1 40.72 94 MET A O 1
ATOM 728 N N . GLU A 1 95 ? -34.469 19.375 -5.137 1 44.16 95 GLU A N 1
ATOM 729 C CA . GLU A 1 95 ? -35.094 20.609 -5.625 1 44.16 95 GLU A CA 1
ATOM 730 C C . GLU A 1 95 ? -35.188 21.641 -4.512 1 44.16 95 GLU A C 1
ATOM 732 O O . GLU A 1 95 ? -35.875 21.406 -3.508 1 44.16 95 GLU A O 1
ATOM 737 N N . LYS A 1 96 ? -34.25 22.344 -4.277 1 40.31 96 LYS A N 1
ATOM 738 C CA . LYS A 1 96 ? -34.438 23.516 -3.406 1 40.31 96 LYS A CA 1
ATOM 739 C C . LYS A 1 96 ? -35.75 24.219 -3.686 1 40.31 96 LYS A C 1
ATOM 741 O O . LYS A 1 96 ? -36 24.641 -4.812 1 40.31 96 LYS A O 1
ATOM 746 N N . LYS A 1 97 ? -36.844 23.828 -3.121 1 42.22 97 LYS A N 1
ATOM 747 C CA . LYS A 1 97 ? -38.125 24.562 -3.158 1 42.22 97 LYS A CA 1
ATOM 748 C C . LYS A 1 97 ? -37.875 26.062 -3.01 1 42.22 97 LYS A C 1
ATOM 750 O O . LYS A 1 97 ? -37.375 26.516 -1.986 1 42.22 97 LYS A O 1
ATOM 755 N N . ARG A 1 98 ? -37.469 26.734 -4.066 1 51.38 98 ARG A N 1
ATOM 756 C CA . ARG A 1 98 ? -37.438 28.203 -4.027 1 51.38 98 ARG A CA 1
ATOM 757 C C . ARG A 1 98 ? -38.719 28.766 -3.412 1 51.38 98 ARG A C 1
ATOM 759 O O . ARG A 1 98 ? -39.812 28.406 -3.807 1 51.38 98 ARG A O 1
ATOM 766 N N . LYS A 1 99 ? -38.625 29.031 -2.213 1 46.78 99 LYS A N 1
ATOM 767 C CA . LYS A 1 99 ? -39.719 29.781 -1.578 1 46.78 99 LYS A CA 1
ATOM 768 C C . LYS A 1 99 ? -40.188 30.906 -2.479 1 46.78 99 LYS A C 1
ATOM 770 O O . LYS A 1 99 ? -39.406 31.75 -2.924 1 46.78 99 LYS A O 1
ATOM 775 N N . ILE A 1 100 ? -41.156 30.672 -3.363 1 48.62 100 ILE A N 1
ATOM 776 C CA . ILE A 1 100 ? -41.875 31.75 -4.043 1 48.62 100 ILE A CA 1
ATOM 777 C C . ILE A 1 100 ? -42.312 32.812 -3.027 1 48.62 100 ILE A C 1
ATOM 779 O O . ILE A 1 100 ? -43 32.531 -2.061 1 48.62 100 ILE A O 1
ATOM 783 N N . LYS A 1 101 ? -41.438 33.75 -2.77 1 44.19 101 LYS A N 1
ATOM 784 C CA . LYS A 1 101 ? -41.875 34.969 -2.076 1 44.19 101 LYS A CA 1
ATOM 785 C C . LYS A 1 101 ? -43.219 35.438 -2.576 1 44.19 101 LYS A C 1
ATOM 787 O O . LYS A 1 101 ? -43.406 35.625 -3.779 1 44.19 101 LYS A O 1
ATOM 792 N N . ASP A 1 102 ? -44.281 34.906 -2.029 1 45.44 102 ASP A N 1
ATOM 793 C CA . ASP A 1 102 ? -45.594 35.5 -2.223 1 45.44 102 ASP A CA 1
ATOM 794 C C . ASP A 1 102 ? -45.5 37.031 -2.26 1 45.44 102 ASP A C 1
ATOM 796 O O . ASP A 1 102 ? -44.969 37.656 -1.321 1 45.44 102 ASP A O 1
ATOM 800 N N . GLU A 1 103 ? -45.219 37.594 -3.402 1 43.56 103 GLU A N 1
ATOM 801 C CA . GLU A 1 103 ? -45.5 39 -3.615 1 43.56 103 GLU A CA 1
ATOM 802 C C . GLU A 1 103 ? -46.844 39.406 -3.014 1 43.56 103 GLU A C 1
ATOM 804 O O . GLU A 1 103 ? -47.875 38.906 -3.434 1 43.56 103 GLU A O 1
ATOM 809 N N . GLU A 1 104 ? -46.938 39.562 -1.648 1 35.62 104 GLU A N 1
ATOM 810 C CA . GLU A 1 104 ? -48 40.5 -1.26 1 35.62 104 GLU A CA 1
ATOM 811 C C . GLU A 1 104 ? -47.594 41.938 -1.605 1 35.62 104 GLU A C 1
ATOM 813 O O . GLU A 1 104 ? -46.438 42.312 -1.457 1 35.62 104 GLU A O 1
ATOM 818 N N . MET B 1 1 ? 4.465 34.344 5.531 1 35.84 1 MET B N 1
ATOM 819 C CA . MET B 1 1 ? 3.709 33.781 6.656 1 35.84 1 MET B CA 1
ATOM 820 C C . MET B 1 1 ? 4.539 32.781 7.43 1 35.84 1 MET B C 1
ATOM 822 O O . MET B 1 1 ? 5.047 31.812 6.848 1 35.84 1 MET B O 1
ATOM 826 N N . PRO B 1 2 ? 5.234 33.062 8.516 1 39.91 2 PRO B N 1
ATOM 827 C CA . PRO B 1 2 ? 6.109 32.125 9.227 1 39.91 2 PRO B CA 1
ATOM 828 C C . PRO B 1 2 ? 5.469 30.75 9.445 1 39.91 2 PRO B C 1
ATOM 830 O O . PRO B 1 2 ? 4.242 30.641 9.414 1 39.91 2 PRO B O 1
ATOM 833 N N . LEU B 1 3 ? 6.07 29.609 8.984 1 46.34 3 LEU B N 1
ATOM 834 C CA . LEU B 1 3 ? 5.496 28.359 9.492 1 46.34 3 LEU B CA 1
ATOM 835 C C . LEU B 1 3 ? 4.945 28.562 10.898 1 46.34 3 LEU B C 1
ATOM 837 O O . LEU B 1 3 ? 5.52 29.297 11.703 1 46.34 3 LEU B O 1
ATOM 841 N N . SER B 1 4 ? 3.785 28.797 11.117 1 49.19 4 SER B N 1
ATOM 842 C CA . SER B 1 4 ? 3.371 28.922 12.508 1 49.19 4 SER B CA 1
ATOM 843 C C . SER B 1 4 ? 4.312 28.172 13.445 1 49.19 4 SER B C 1
ATOM 845 O O . SER B 1 4 ? 4.809 27.094 13.094 1 49.19 4 SER B O 1
ATOM 847 N N . PRO B 1 5 ? 5.105 28.719 14.305 1 54.47 5 PRO B N 1
ATOM 848 C CA . PRO B 1 5 ? 6.133 28.219 15.227 1 54.47 5 PRO B CA 1
ATOM 849 C C . PRO B 1 5 ? 5.91 26.766 15.633 1 54.47 5 PRO B C 1
ATOM 851 O O . PRO B 1 5 ? 6.875 26.047 15.898 1 54.47 5 PRO B O 1
ATOM 854 N N . ASN B 1 6 ? 4.652 26.234 15.93 1 56.28 6 ASN B N 1
ATOM 855 C CA . ASN B 1 6 ? 4.359 25.016 16.672 1 56.28 6 ASN B CA 1
ATOM 856 C C . ASN B 1 6 ? 4.113 23.844 15.75 1 56.28 6 ASN B C 1
ATOM 858 O O . ASN B 1 6 ? 3.639 22.781 16.188 1 56.28 6 ASN B O 1
ATOM 862 N N . LYS B 1 7 ? 4.324 23.984 14.391 1 72.38 7 LYS B N 1
ATOM 863 C CA . LYS B 1 7 ? 3.998 22.859 13.516 1 72.38 7 LYS B CA 1
ATOM 864 C C . LYS B 1 7 ? 5.16 21.875 13.438 1 72.38 7 LYS B C 1
ATOM 866 O O . LYS B 1 7 ? 6.312 22.281 13.258 1 72.38 7 LYS B O 1
ATOM 871 N N . THR B 1 8 ? 4.91 20.656 13.891 1 86.62 8 THR B N 1
ATOM 872 C CA . THR B 1 8 ? 5.926 19.609 13.844 1 86.62 8 THR B CA 1
ATOM 873 C C . THR B 1 8 ? 6.41 19.391 12.414 1 86.62 8 THR B C 1
ATOM 875 O O . THR B 1 8 ? 5.602 19.25 11.492 1 86.62 8 THR B O 1
ATOM 878 N N . GLN B 1 9 ? 7.75 19.625 12.266 1 92.94 9 GLN B N 1
ATOM 879 C CA . GLN B 1 9 ? 8.359 19.406 10.953 1 92.94 9 GLN B CA 1
ATOM 880 C C . GLN B 1 9 ? 8.398 17.922 10.602 1 92.94 9 GLN B C 1
ATOM 882 O O . GLN B 1 9 ? 8.711 17.094 11.453 1 92.94 9 GLN B O 1
ATOM 887 N N . TRP B 1 10 ? 8.156 17.625 9.328 1 94.75 10 TRP B N 1
ATOM 888 C CA . TRP B 1 10 ? 8.266 16.266 8.844 1 94.75 10 TRP B CA 1
ATOM 889 C C . TRP B 1 10 ? 9.711 15.789 8.852 1 94.75 10 TRP B C 1
ATOM 891 O O . TRP B 1 10 ? 10.602 16.484 8.359 1 94.75 10 TRP B O 1
ATOM 901 N N . ASN B 1 11 ? 9.969 14.734 9.523 1 94.81 11 ASN B N 1
ATOM 902 C CA . ASN B 1 11 ? 11.328 14.203 9.555 1 94.81 11 ASN B CA 1
ATOM 903 C C . ASN B 1 11 ? 11.375 12.75 9.086 1 94.81 11 ASN B C 1
ATOM 905 O O . ASN B 1 11 ? 10.352 12.195 8.672 1 94.81 11 ASN B O 1
ATOM 909 N N . ASP B 1 12 ? 12.531 12.164 9.07 1 95.81 12 ASP B N 1
ATOM 910 C CA . ASP B 1 12 ? 12.75 10.82 8.539 1 95.81 12 ASP B CA 1
ATOM 911 C C . ASP B 1 12 ? 11.977 9.781 9.344 1 95.81 12 ASP B C 1
ATOM 913 O O . ASP B 1 12 ? 11.516 8.773 8.797 1 95.81 12 ASP B O 1
ATOM 917 N N . GLU B 1 13 ? 11.875 10.023 10.57 1 96.69 13 GLU B N 1
ATOM 918 C CA . GLU B 1 13 ? 11.141 9.086 11.406 1 96.69 13 GLU B CA 1
ATOM 919 C C . GLU B 1 13 ? 9.664 9.016 11 1 96.69 13 GLU B C 1
ATOM 921 O O . GLU B 1 13 ? 9.078 7.938 10.961 1 96.69 13 GLU B O 1
ATOM 926 N N . HIS B 1 14 ? 9.094 10.109 10.719 1 97.62 14 HIS B N 1
ATOM 927 C CA . HIS B 1 14 ? 7.711 10.141 10.242 1 97.62 14 HIS B CA 1
ATOM 928 C C . HIS B 1 14 ? 7.555 9.344 8.953 1 97.62 14 HIS B C 1
ATOM 930 O O . HIS B 1 14 ? 6.578 8.609 8.781 1 97.62 14 HIS B O 1
ATOM 936 N N . THR B 1 15 ? 8.578 9.508 8.055 1 98.25 15 THR B N 1
ATOM 937 C CA . THR B 1 15 ? 8.539 8.789 6.785 1 98.25 15 THR B CA 1
ATOM 938 C C . THR B 1 15 ? 8.57 7.285 7.016 1 98.25 15 THR B C 1
ATOM 940 O O . THR B 1 15 ? 7.812 6.539 6.391 1 98.25 15 THR B O 1
ATOM 943 N N . LEU B 1 16 ? 9.398 6.926 7.969 1 98.56 16 LEU B N 1
ATOM 944 C CA . LEU B 1 16 ? 9.531 5.5 8.258 1 98.56 16 LEU B CA 1
ATOM 945 C C . LEU B 1 16 ? 8.25 4.957 8.883 1 98.56 16 LEU B C 1
ATOM 947 O O . LEU B 1 16 ? 7.824 3.842 8.57 1 98.56 16 LEU B O 1
ATOM 951 N N . ILE B 1 17 ? 7.637 5.703 9.75 1 98.38 17 ILE B N 1
ATOM 952 C CA . ILE B 1 17 ? 6.379 5.305 10.375 1 98.38 17 ILE B CA 1
ATOM 953 C C . ILE B 1 17 ? 5.301 5.156 9.305 1 98.38 17 ILE B C 1
ATOM 955 O O . ILE B 1 17 ? 4.562 4.168 9.297 1 98.38 17 ILE B O 1
ATOM 959 N N . LEU B 1 18 ? 5.27 6.086 8.406 1 98.38 18 LEU B N 1
ATOM 960 C CA . LEU B 1 18 ? 4.285 6.039 7.332 1 98.38 18 LEU B CA 1
ATOM 961 C C . LEU B 1 18 ? 4.543 4.855 6.406 1 98.38 18 LEU B C 1
ATOM 963 O O . LEU B 1 18 ? 3.613 4.137 6.039 1 98.38 18 LEU B O 1
ATOM 967 N N . LEU B 1 19 ? 5.762 4.688 6.074 1 98.69 19 LEU B N 1
ATOM 968 C CA . LEU B 1 19 ? 6.164 3.564 5.23 1 98.69 19 LEU B CA 1
ATOM 969 C C . LEU B 1 19 ? 5.746 2.238 5.855 1 98.69 19 LEU B C 1
ATOM 971 O O . LEU B 1 19 ? 5.148 1.392 5.188 1 98.69 19 LEU B O 1
ATOM 975 N N . ARG B 1 20 ? 6.02 2.111 7.121 1 98.69 20 ARG B N 1
ATOM 976 C CA . ARG B 1 20 ? 5.652 0.894 7.836 1 98.69 20 ARG B CA 1
ATOM 977 C C . ARG B 1 20 ? 4.141 0.688 7.82 1 98.69 20 ARG B C 1
ATOM 979 O O . ARG B 1 20 ? 3.664 -0.437 7.648 1 98.69 20 ARG B O 1
ATOM 986 N N . SER B 1 21 ? 3.451 1.697 7.973 1 98.5 21 SER B N 1
ATOM 987 C CA . SER B 1 21 ? 1.994 1.618 7.98 1 98.5 21 SER B CA 1
ATOM 988 C C . SER B 1 21 ? 1.458 1.187 6.617 1 98.5 21 SER B C 1
ATOM 990 O O . SER B 1 21 ? 0.508 0.405 6.539 1 98.5 21 SER B O 1
ATOM 992 N N . ILE B 1 22 ? 2.031 1.687 5.543 1 98.56 22 ILE B N 1
ATOM 993 C CA . ILE B 1 22 ? 1.619 1.317 4.195 1 98.56 22 ILE B CA 1
ATOM 994 C C . ILE B 1 22 ? 1.918 -0.161 3.949 1 98.56 22 ILE B C 1
ATOM 996 O O . ILE B 1 22 ? 1.067 -0.896 3.443 1 98.56 22 ILE B O 1
ATOM 1000 N N . VAL B 1 23 ? 3.102 -0.567 4.344 1 98.81 23 VAL B N 1
ATOM 1001 C CA . VAL B 1 23 ? 3.502 -1.962 4.191 1 98.81 23 VAL B CA 1
ATOM 1002 C C . VAL B 1 23 ? 2.561 -2.863 4.984 1 98.81 23 VAL B C 1
ATOM 1004 O O . VAL B 1 23 ? 2.047 -3.852 4.457 1 98.81 23 VAL B O 1
ATOM 1007 N N . LEU B 1 24 ? 2.283 -2.475 6.203 1 98.19 24 LEU B N 1
ATOM 1008 C CA . LEU B 1 24 ? 1.404 -3.25 7.066 1 98.19 24 LEU B CA 1
ATOM 1009 C C . LEU B 1 24 ? 0.007 -3.359 6.469 1 98.19 24 LEU B C 1
ATOM 1011 O O . LEU B 1 24 ? -0.559 -4.453 6.395 1 98.19 24 LEU B O 1
ATOM 1015 N N . SER B 1 25 ? -0.485 -2.299 6.043 1 97.5 25 SER B N 1
ATOM 1016 C CA . SER B 1 25 ? -1.824 -2.285 5.465 1 97.5 25 SER B CA 1
ATOM 1017 C C . SER B 1 25 ? -1.894 -3.154 4.211 1 97.5 25 SER B C 1
ATOM 1019 O O . SER B 1 25 ? -2.838 -3.928 4.039 1 97.5 25 SER B O 1
ATOM 1021 N N . THR B 1 26 ? -0.913 -3.025 3.324 1 98.31 26 THR B N 1
ATOM 1022 C CA . THR B 1 26 ? -0.893 -3.783 2.076 1 98.31 26 THR B CA 1
ATOM 1023 C C . THR B 1 26 ? -0.801 -5.281 2.354 1 98.31 26 THR B C 1
ATOM 1025 O O . THR B 1 26 ? -1.589 -6.066 1.822 1 98.31 26 THR B O 1
ATOM 1028 N N . LEU B 1 27 ? 0.078 -5.637 3.254 1 97.94 27 LEU B N 1
ATOM 1029 C CA . LEU B 1 27 ? 0.294 -7.051 3.549 1 97.94 27 LEU B CA 1
ATOM 1030 C C . LEU B 1 27 ? -0.886 -7.629 4.32 1 97.94 27 LEU B C 1
ATOM 1032 O O . LEU B 1 27 ? -1.229 -8.805 4.148 1 97.94 27 LEU B O 1
ATOM 1036 N N . SER B 1 28 ? -1.521 -6.84 5.145 1 95.94 28 SER B N 1
ATOM 1037 C CA . SER B 1 28 ? -2.676 -7.301 5.91 1 95.94 28 SER B CA 1
ATOM 1038 C C . SER B 1 28 ? -3.879 -7.539 5 1 95.94 28 SER B C 1
ATOM 1040 O O . SER B 1 28 ? -4.773 -8.312 5.34 1 95.94 28 SER B O 1
ATOM 1042 N N . ASN B 1 29 ? -3.898 -6.906 3.902 1 94.56 29 ASN B N 1
ATOM 1043 C CA . ASN B 1 29 ? -5.012 -7.031 2.967 1 94.56 29 ASN B CA 1
ATOM 1044 C C . ASN B 1 29 ? -4.59 -7.742 1.684 1 94.56 29 ASN B C 1
ATOM 1046 O O . ASN B 1 29 ? -5.18 -7.523 0.625 1 94.56 29 ASN B O 1
ATOM 1050 N N . ARG B 1 30 ? -3.592 -8.523 1.753 1 94.62 30 ARG B N 1
ATOM 1051 C CA . ARG B 1 30 ? -2.984 -9.109 0.563 1 94.62 30 ARG B CA 1
ATOM 1052 C C . ARG B 1 30 ? -3.986 -9.977 -0.193 1 94.62 30 ARG B C 1
ATOM 1054 O O . ARG B 1 30 ? -3.939 -10.055 -1.422 1 94.62 30 ARG B O 1
ATOM 1061 N N . ALA B 1 31 ? -4.957 -10.594 0.49 1 92.94 31 ALA B N 1
ATOM 1062 C CA . ALA B 1 31 ? -5.914 -11.508 -0.14 1 92.94 31 ALA B CA 1
ATOM 1063 C C . ALA B 1 31 ? -6.785 -10.773 -1.153 1 92.94 31 ALA B C 1
ATOM 1065 O O . ALA B 1 31 ? -7.23 -11.359 -2.141 1 92.94 31 ALA B O 1
ATOM 1066 N N . SER B 1 32 ? -6.953 -9.5 -0.903 1 93.56 32 SER B N 1
ATOM 1067 C CA . SER B 1 32 ? -7.777 -8.711 -1.812 1 93.56 32 SER B CA 1
ATOM 1068 C C . SER B 1 32 ? -7.117 -8.578 -3.182 1 93.56 32 SER B C 1
ATOM 1070 O O . SER B 1 32 ? -7.793 -8.32 -4.18 1 93.56 32 SER B O 1
ATOM 1072 N N . PHE B 1 33 ? -5.832 -8.789 -3.27 1 96.69 33 PHE B N 1
ATOM 1073 C CA . PHE B 1 33 ? -5.102 -8.633 -4.523 1 96.69 33 PHE B CA 1
ATOM 1074 C C . PHE B 1 33 ? -5.145 -9.914 -5.34 1 96.69 33 PHE B C 1
ATOM 1076 O O . PHE B 1 33 ? -4.859 -9.906 -6.539 1 96.69 33 PHE B O 1
ATOM 1083 N N . TYR B 1 34 ? -5.555 -11 -4.723 1 94.69 34 TYR B N 1
ATOM 1084 C CA . TYR B 1 34 ? -5.5 -12.297 -5.383 1 94.69 34 TYR B CA 1
ATOM 1085 C C . TYR B 1 34 ? -6.582 -12.414 -6.449 1 94.69 34 TYR B C 1
ATOM 1087 O O . TYR B 1 34 ? -6.449 -13.195 -7.391 1 94.69 34 TYR B O 1
ATOM 1095 N N . SER B 1 35 ? -7.555 -11.625 -6.262 1 92 35 SER B N 1
ATOM 1096 C CA . SER B 1 35 ? -8.672 -11.688 -7.195 1 92 35 SER B CA 1
ATOM 1097 C C . SER B 1 35 ? -8.664 -10.5 -8.148 1 92 35 SER B C 1
ATOM 1099 O O . SER B 1 35 ? -9.68 -10.188 -8.766 1 92 35 SER B O 1
ATOM 1101 N N . THR B 1 36 ? -7.559 -9.875 -8.258 1 95.25 36 THR B N 1
ATOM 1102 C CA . THR B 1 36 ? -7.438 -8.734 -9.148 1 95.25 36 THR B CA 1
ATOM 1103 C C . THR B 1 36 ? -7.633 -9.156 -10.602 1 95.25 36 THR B C 1
ATOM 1105 O O . THR B 1 36 ? -6.969 -10.078 -11.078 1 95.25 36 THR B O 1
ATOM 1108 N N . PRO B 1 37 ? -8.531 -8.461 -11.266 1 95 37 PRO B N 1
ATOM 1109 C CA . PRO B 1 37 ? -8.703 -8.789 -12.68 1 95 37 PRO B CA 1
ATOM 1110 C C . PRO B 1 37 ? -7.402 -8.648 -13.477 1 95 37 PRO B C 1
ATOM 1112 O O . PRO B 1 37 ? -6.691 -7.652 -13.336 1 95 37 PRO B O 1
ATOM 1115 N N . GLY B 1 38 ? -7.074 -9.625 -14.273 1 94.81 38 GLY B N 1
ATOM 1116 C CA . GLY B 1 38 ? -5.855 -9.609 -15.07 1 94.81 38 GLY B CA 1
ATOM 1117 C C . GLY B 1 38 ? -4.746 -10.453 -14.477 1 94.81 38 GLY B C 1
ATOM 1118 O O . GLY B 1 38 ? -3.744 -10.727 -15.148 1 94.81 38 GLY B O 1
ATOM 1119 N N . LEU B 1 39 ? -5.074 -10.883 -13.242 1 96.19 39 LEU B N 1
ATOM 1120 C CA . LEU B 1 39 ? -4.043 -11.68 -12.594 1 96.19 39 LEU B CA 1
ATOM 1121 C C . LEU B 1 39 ? -4.5 -13.125 -12.43 1 96.19 39 LEU B C 1
ATOM 1123 O O . LEU B 1 39 ? -3.885 -13.898 -11.695 1 96.19 39 LEU B O 1
ATOM 1127 N N . GLU B 1 40 ? -5.559 -13.516 -13.039 1 91.38 40 GLU B N 1
ATOM 1128 C CA . GLU B 1 40 ? -6.156 -14.836 -12.891 1 91.38 40 GLU B CA 1
ATOM 1129 C C . GLU B 1 40 ? -5.188 -15.938 -13.32 1 91.38 40 GLU B C 1
ATOM 1131 O O . GLU B 1 40 ? -5.113 -16.984 -12.68 1 91.38 40 GLU B O 1
ATOM 1136 N N . GLY B 1 41 ? -4.418 -15.609 -14.312 1 91 41 GLY B N 1
ATOM 1137 C CA . GLY B 1 41 ? -3.521 -16.609 -14.875 1 91 41 GLY B CA 1
ATOM 1138 C C . GLY B 1 41 ? -2.289 -16.859 -14.023 1 91 41 GLY B C 1
ATOM 1139 O O . GLY B 1 41 ? -1.556 -17.812 -14.242 1 91 41 GLY B O 1
ATOM 1140 N N . VAL B 1 42 ? -2.176 -15.969 -13.031 1 93.62 42 VAL B N 1
ATOM 1141 C CA . VAL B 1 42 ? -0.959 -16.094 -12.234 1 93.62 42 VAL B CA 1
ATOM 1142 C C . VAL B 1 42 ? -1.319 -16.266 -10.758 1 93.62 42 VAL B C 1
ATOM 1144 O O . VAL B 1 42 ? -0.484 -16.047 -9.883 1 93.62 42 VAL B O 1
ATOM 1147 N N . ASN B 1 43 ? -2.516 -16.453 -10.492 1 89.12 43 ASN B N 1
ATOM 1148 C CA . ASN B 1 43 ? -2.988 -16.672 -9.125 1 89.12 43 ASN B CA 1
ATOM 1149 C C . ASN B 1 43 ? -2.854 -18.141 -8.711 1 89.12 43 ASN B C 1
ATOM 1151 O O . ASN B 1 43 ? -3.738 -18.688 -8.047 1 89.12 43 ASN B O 1
ATOM 1155 N N . GLU B 1 44 ? -1.912 -18.719 -9 1 81.56 44 GLU B N 1
ATOM 1156 C CA . GLU B 1 44 ? -1.691 -20.125 -8.68 1 81.56 44 GLU B CA 1
ATOM 1157 C C . GLU B 1 44 ? -1.435 -20.312 -7.191 1 81.56 44 GLU B C 1
ATOM 1159 O O . GLU B 1 44 ? -0.993 -19.391 -6.508 1 81.56 44 GLU B O 1
ATOM 1164 N N . HIS B 1 45 ? -1.708 -21.578 -6.789 1 85.19 45 HIS B N 1
ATOM 1165 C CA . HIS B 1 45 ? -1.425 -21.984 -5.418 1 85.19 45 HIS B CA 1
ATOM 1166 C C . HIS B 1 45 ? -2.049 -21.031 -4.41 1 85.19 45 HIS B C 1
ATOM 1168 O O . HIS B 1 45 ? -1.391 -20.609 -3.455 1 85.19 45 HIS B O 1
ATOM 1174 N N . GLY B 1 46 ? -3.197 -20.547 -4.652 1 81.94 46 GLY B N 1
ATOM 1175 C CA . GLY B 1 46 ? -3.943 -19.75 -3.695 1 81.94 46 GLY B CA 1
ATOM 1176 C C . GLY B 1 46 ? -3.428 -18.328 -3.58 1 81.94 46 GLY B C 1
ATOM 1177 O O . GLY B 1 46 ? -3.559 -17.688 -2.527 1 81.94 46 GLY B O 1
ATOM 1178 N N . GLY B 1 47 ? -2.721 -17.906 -4.582 1 91.25 47 GLY B N 1
ATOM 1179 C CA . GLY B 1 47 ? -2.279 -16.516 -4.57 1 91.25 47 GLY B CA 1
ATOM 1180 C C . GLY B 1 47 ? -0.837 -16.359 -4.125 1 91.25 47 GLY B C 1
ATOM 1181 O O . GLY B 1 47 ? -0.345 -15.234 -3.998 1 91.25 47 GLY B O 1
ATOM 1182 N N . ASP B 1 48 ? -0.066 -17.453 -3.971 1 93.31 48 ASP B N 1
ATOM 1183 C CA . ASP B 1 48 ? 1.286 -17.406 -3.424 1 93.31 48 ASP B CA 1
ATOM 1184 C C . ASP B 1 48 ? 2.213 -16.578 -4.316 1 93.31 48 ASP B C 1
ATOM 1186 O O . ASP B 1 48 ? 3.041 -15.812 -3.818 1 93.31 48 ASP B O 1
ATOM 1190 N N . ARG B 1 49 ? 2.051 -16.719 -5.613 1 94.75 49 ARG B N 1
ATOM 1191 C CA . ARG B 1 49 ? 2.889 -15.961 -6.543 1 94.75 49 ARG B CA 1
ATOM 1192 C C . ARG B 1 49 ? 2.623 -14.461 -6.43 1 94.75 49 ARG B C 1
ATOM 1194 O O . ARG B 1 49 ? 3.557 -13.656 -6.461 1 94.75 49 ARG B O 1
ATOM 1201 N N . ILE B 1 50 ? 1.385 -14.125 -6.289 1 96.88 50 ILE B N 1
ATOM 1202 C CA . ILE B 1 50 ? 0.996 -12.727 -6.164 1 96.88 50 ILE B CA 1
ATOM 1203 C C . ILE B 1 50 ? 1.513 -12.164 -4.84 1 96.88 50 ILE B C 1
ATOM 1205 O O . ILE B 1 50 ? 2.035 -11.055 -4.793 1 96.88 50 ILE B O 1
ATOM 1209 N N . HIS B 1 51 ? 1.427 -12.992 -3.846 1 96.88 51 HIS B N 1
ATOM 1210 C CA . HIS B 1 51 ? 1.918 -12.578 -2.537 1 96.88 51 HIS 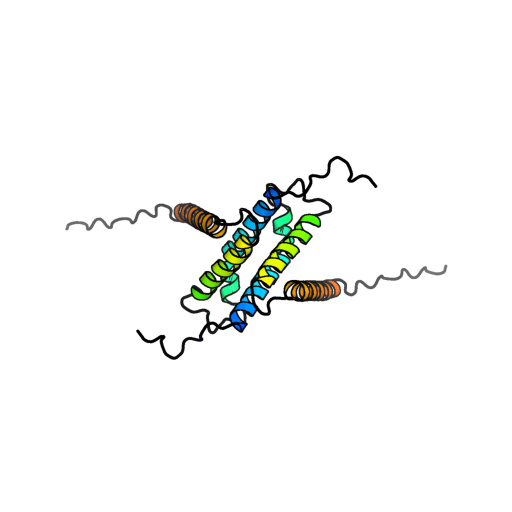B CA 1
ATOM 1211 C C . HIS B 1 51 ? 3.412 -12.273 -2.578 1 96.88 51 HIS B C 1
ATOM 1213 O O . HIS B 1 51 ? 3.863 -11.266 -2.033 1 96.88 51 HIS B O 1
ATOM 1219 N N . LYS B 1 52 ? 4.156 -13.164 -3.18 1 96.94 52 LYS B N 1
ATOM 1220 C CA . LYS B 1 52 ? 5.602 -12.977 -3.289 1 96.94 52 LYS B CA 1
ATOM 1221 C C . LYS B 1 52 ? 5.934 -11.711 -4.066 1 96.94 52 LYS B C 1
ATOM 1223 O O . LYS B 1 52 ? 6.867 -10.984 -3.717 1 96.94 52 LYS B O 1
ATOM 1228 N N . LYS B 1 53 ? 5.133 -11.43 -5.062 1 97.94 53 LYS B N 1
ATOM 1229 C CA . LYS B 1 53 ? 5.367 -10.227 -5.859 1 97.94 53 LYS B CA 1
ATOM 1230 C C . LYS B 1 53 ? 5.004 -8.969 -5.078 1 97.94 53 LYS B C 1
ATOM 1232 O O . LYS B 1 53 ? 5.664 -7.938 -5.219 1 97.94 53 LYS B O 1
ATOM 1237 N N . ILE B 1 54 ? 3.975 -9.047 -4.285 1 98.44 54 ILE B N 1
ATOM 1238 C CA . ILE B 1 54 ? 3.635 -7.934 -3.402 1 98.44 54 ILE B CA 1
ATOM 1239 C C . ILE B 1 54 ? 4.824 -7.613 -2.496 1 98.44 54 ILE B C 1
ATOM 1241 O O . ILE B 1 54 ? 5.219 -6.453 -2.373 1 98.44 54 ILE B O 1
ATOM 1245 N N . GLN B 1 55 ? 5.398 -8.633 -1.921 1 98.44 55 GLN B N 1
ATOM 1246 C CA . GLN B 1 55 ? 6.539 -8.445 -1.032 1 98.44 55 GLN B CA 1
ATOM 1247 C C . GLN B 1 55 ? 7.715 -7.812 -1.773 1 98.44 55 GLN B C 1
ATOM 1249 O O . GLN B 1 55 ? 8.383 -6.918 -1.246 1 98.44 55 GLN B O 1
ATOM 1254 N N . GLN B 1 56 ? 7.938 -8.305 -2.963 1 98.38 56 GLN B N 1
ATOM 1255 C CA . GLN B 1 56 ? 9.031 -7.766 -3.768 1 98.38 56 GLN B CA 1
ATOM 1256 C C . GLN B 1 56 ? 8.836 -6.273 -4.031 1 98.38 56 GLN B C 1
ATOM 1258 O O . GLN B 1 56 ? 9.773 -5.484 -3.885 1 98.38 56 GLN B O 1
ATOM 1263 N N . LEU B 1 57 ? 7.625 -5.887 -4.391 1 98.56 57 LEU B N 1
ATOM 1264 C CA . LEU B 1 57 ? 7.32 -4.492 -4.684 1 98.56 57 LEU B CA 1
ATOM 1265 C C . LEU B 1 57 ? 7.449 -3.633 -3.43 1 98.56 57 LEU B C 1
ATOM 1267 O O . LEU B 1 57 ? 8 -2.531 -3.48 1 98.56 57 LEU B O 1
ATOM 1271 N N . LEU B 1 58 ? 6.992 -4.145 -2.34 1 98.75 58 LEU B N 1
ATOM 1272 C CA . LEU B 1 58 ? 7.082 -3.402 -1.087 1 98.75 58 LEU B CA 1
ATOM 1273 C C . LEU B 1 58 ? 8.531 -3.264 -0.637 1 98.75 58 LEU B C 1
ATOM 1275 O O . LEU B 1 58 ? 8.922 -2.232 -0.082 1 98.75 58 LEU B O 1
ATOM 1279 N N . LYS B 1 59 ? 9.352 -4.297 -0.876 1 98.75 59 LYS B N 1
ATOM 1280 C CA . LYS B 1 59 ? 10.773 -4.207 -0.569 1 98.75 59 LYS B CA 1
ATOM 1281 C C . LYS B 1 59 ? 11.461 -3.148 -1.431 1 98.75 59 LYS B C 1
ATOM 1283 O O . LYS B 1 59 ? 12.352 -2.439 -0.96 1 98.75 59 LYS B O 1
ATOM 1288 N N . GLN B 1 60 ? 11.062 -3.084 -2.646 1 98.38 60 GLN B N 1
ATOM 1289 C CA . GLN B 1 60 ? 11.586 -2.031 -3.51 1 98.38 60 GLN B CA 1
ATOM 1290 C C . GLN B 1 60 ? 11.227 -0.648 -2.971 1 98.38 60 GLN B C 1
ATOM 1292 O O . GLN B 1 60 ? 12.078 0.245 -2.926 1 98.38 60 GLN B O 1
ATOM 1297 N N . LEU B 1 61 ? 9.953 -0.542 -2.588 1 98.5 61 LEU B N 1
ATOM 1298 C CA . LEU B 1 61 ? 9.539 0.721 -1.989 1 98.5 61 LEU B CA 1
ATOM 1299 C C . LEU B 1 61 ? 10.391 1.056 -0.772 1 98.5 61 LEU B C 1
ATOM 1301 O O . LEU B 1 61 ? 10.906 2.17 -0.657 1 98.5 61 LEU B O 1
ATOM 1305 N N . CYS B 1 62 ? 10.555 0.121 0.076 1 98.75 62 CYS B N 1
ATOM 1306 C CA . CYS B 1 62 ? 11.328 0.327 1.298 1 98.75 62 CYS B CA 1
ATOM 1307 C C . CYS B 1 62 ? 12.773 0.678 0.977 1 98.75 62 CYS B C 1
ATOM 1309 O O . CYS B 1 62 ? 13.406 1.44 1.708 1 98.75 62 CYS B O 1
ATOM 1311 N N . GLY B 1 63 ? 13.25 0.159 -0.119 1 97.88 63 GLY B N 1
ATOM 1312 C CA . GLY B 1 63 ? 14.617 0.432 -0.54 1 97.88 63 GLY B CA 1
ATOM 1313 C C . GLY B 1 63 ? 14.828 1.868 -0.977 1 97.88 63 GLY B C 1
ATOM 1314 O O . GLY B 1 63 ? 15.969 2.342 -1.042 1 97.88 63 GLY B O 1
ATOM 1315 N N . THR B 1 64 ? 13.781 2.529 -1.264 1 96.69 64 THR B N 1
ATOM 1316 C CA . THR B 1 64 ? 13.898 3.908 -1.728 1 96.69 64 THR B CA 1
ATOM 1317 C C . THR B 1 64 ? 13.984 4.871 -0.547 1 96.69 64 THR B C 1
ATOM 1319 O O . THR B 1 64 ? 14.234 6.062 -0.73 1 96.69 64 THR B O 1
ATOM 1322 N N . VAL B 1 65 ? 13.711 4.395 0.684 1 97.38 65 VAL B N 1
ATOM 1323 C CA . VAL B 1 65 ? 13.68 5.23 1.881 1 97.38 65 VAL B CA 1
ATOM 1324 C C . VAL B 1 65 ? 14.844 4.855 2.803 1 97.38 65 VAL B C 1
ATOM 1326 O O . VAL B 1 65 ? 14.977 3.695 3.199 1 97.38 65 VAL B O 1
ATOM 1329 N N . PRO B 1 66 ? 15.688 5.871 3.107 1 97.12 66 PRO B N 1
ATOM 1330 C CA . PRO B 1 66 ? 16.734 5.574 4.094 1 97.12 66 PRO B CA 1
ATOM 1331 C C . PRO B 1 66 ? 16.172 5.004 5.391 1 97.12 66 PRO B C 1
ATOM 1333 O O . PRO B 1 66 ? 15.242 5.578 5.977 1 97.12 66 PRO B O 1
ATOM 1336 N N . GLY B 1 67 ? 16.688 3.83 5.777 1 97.69 67 GLY B N 1
ATOM 1337 C CA . GLY B 1 67 ? 16.219 3.193 6.996 1 97.69 67 GLY B CA 1
ATOM 1338 C C . GLY B 1 67 ? 15.031 2.273 6.77 1 97.69 67 GLY B C 1
ATOM 1339 O O . GLY B 1 67 ? 14.531 1.648 7.707 1 97.69 67 GLY B O 1
ATOM 1340 N N . GLY B 1 68 ? 14.578 2.182 5.543 1 98.25 68 GLY B N 1
ATOM 1341 C CA . GLY B 1 68 ? 13.383 1.413 5.238 1 98.25 68 GLY B CA 1
ATOM 1342 C C . GLY B 1 68 ? 13.656 -0.064 5.035 1 98.25 68 GLY B C 1
ATOM 1343 O O . GLY B 1 68 ? 12.727 -0.865 4.922 1 98.25 68 GLY B O 1
ATOM 1344 N N . GLN B 1 69 ? 15.008 -0.342 5.031 1 97.38 69 GLN B N 1
ATOM 1345 C CA . GLN B 1 69 ? 15.383 -1.733 4.801 1 97.38 69 GLN B CA 1
ATOM 1346 C C . GLN B 1 69 ? 14.914 -2.627 5.941 1 97.38 69 GLN B C 1
ATOM 1348 O O . GLN B 1 69 ? 15 -2.246 7.113 1 97.38 69 GLN B O 1
ATOM 1353 N N . GLY B 1 70 ? 14.367 -3.768 5.641 1 97.62 70 GLY B N 1
ATOM 1354 C CA . GLY B 1 70 ? 13.992 -4.742 6.648 1 97.62 70 GLY B CA 1
ATOM 1355 C C . GLY B 1 70 ? 12.562 -4.57 7.145 1 97.62 70 GLY B C 1
ATOM 1356 O O . GLY B 1 70 ? 12.047 -5.422 7.863 1 97.62 70 GLY B O 1
ATOM 1357 N N . ILE B 1 71 ? 11.922 -3.518 6.73 1 98.62 71 ILE B N 1
ATOM 1358 C CA . ILE B 1 71 ? 10.586 -3.209 7.23 1 98.62 71 ILE B CA 1
ATOM 1359 C C . ILE B 1 71 ? 9.609 -4.309 6.816 1 98.62 71 ILE B C 1
ATOM 1361 O O . ILE B 1 71 ? 8.781 -4.742 7.617 1 98.62 71 ILE B O 1
ATOM 1365 N N . VAL B 1 72 ? 9.711 -4.734 5.605 1 98.75 72 VAL B N 1
ATOM 1366 C CA . VAL B 1 72 ? 8.781 -5.746 5.109 1 98.75 72 VAL B CA 1
ATOM 1367 C C . VAL B 1 72 ? 8.906 -7.016 5.945 1 98.75 72 VAL B C 1
ATOM 1369 O O . VAL B 1 72 ? 7.898 -7.582 6.379 1 98.75 72 VAL B O 1
ATOM 1372 N N . GLU B 1 73 ? 10.117 -7.414 6.188 1 98.19 73 GLU B N 1
ATOM 1373 C CA . GLU B 1 73 ? 10.352 -8.609 6.988 1 98.19 73 GLU B CA 1
ATOM 1374 C C . GLU B 1 73 ? 9.828 -8.438 8.406 1 98.19 73 GLU B C 1
ATOM 1376 O O . GLU B 1 73 ? 9.219 -9.352 8.969 1 98.19 73 GLU B O 1
ATOM 1381 N N . GLU B 1 74 ? 10.078 -7.363 8.977 1 98.06 74 GLU B N 1
ATOM 1382 C CA . GLU B 1 74 ? 9.609 -7.078 10.328 1 98.06 74 GLU B CA 1
ATOM 1383 C C . GLU B 1 74 ? 8.086 -7.121 10.406 1 98.06 74 GLU B C 1
ATOM 1385 O O . GLU B 1 74 ? 7.527 -7.738 11.32 1 98.06 74 GLU B O 1
ATOM 1390 N N . VAL B 1 75 ? 7.473 -6.488 9.461 1 98.19 75 VAL B N 1
ATOM 1391 C CA . VAL B 1 75 ? 6.016 -6.434 9.445 1 98.19 75 VAL B CA 1
ATOM 1392 C C . VAL B 1 75 ? 5.445 -7.836 9.242 1 98.19 75 VAL B C 1
ATOM 1394 O O . VAL B 1 75 ? 4.469 -8.219 9.891 1 98.19 75 VAL B O 1
ATOM 1397 N N . MET B 1 76 ? 6.023 -8.555 8.359 1 97.12 76 MET B N 1
ATOM 1398 C CA . MET B 1 76 ? 5.57 -9.93 8.133 1 97.12 76 MET B CA 1
ATOM 1399 C C . MET B 1 76 ? 5.676 -10.75 9.414 1 97.12 76 MET B C 1
ATOM 1401 O O . MET B 1 76 ? 4.773 -11.531 9.727 1 97.12 76 MET B O 1
ATOM 1405 N N . LYS B 1 77 ? 6.711 -10.594 10.117 1 96.38 77 LYS B N 1
ATOM 1406 C CA . LYS B 1 77 ? 6.887 -11.297 11.383 1 96.38 77 LYS B CA 1
ATOM 1407 C C . LYS B 1 77 ? 5.816 -10.891 12.391 1 96.38 77 LYS B C 1
ATOM 1409 O O . LYS B 1 77 ? 5.27 -11.734 13.102 1 96.38 77 LYS B O 1
ATOM 1414 N N . ASP B 1 78 ? 5.535 -9.641 12.445 1 94.62 78 ASP B N 1
ATOM 1415 C CA . ASP B 1 78 ? 4.527 -9.125 13.359 1 94.62 78 ASP B CA 1
ATOM 1416 C C . ASP B 1 78 ? 3.146 -9.688 13.031 1 94.62 78 ASP B C 1
ATOM 1418 O O . ASP B 1 78 ? 2.387 -10.047 13.938 1 94.62 78 ASP B O 1
ATOM 1422 N N . ILE B 1 79 ? 2.832 -9.703 11.766 1 93.81 79 ILE B N 1
ATOM 1423 C CA . ILE B 1 79 ? 1.541 -10.227 11.336 1 93.81 79 ILE B CA 1
ATOM 1424 C C . ILE B 1 79 ? 1.413 -11.695 11.742 1 93.81 79 ILE B C 1
ATOM 1426 O O . ILE B 1 79 ? 0.363 -12.117 12.234 1 93.81 79 ILE B O 1
ATOM 1430 N N . LYS B 1 80 ? 2.492 -12.438 11.539 1 91.81 80 LYS B N 1
ATOM 1431 C CA . LYS B 1 80 ? 2.492 -13.852 11.891 1 91.81 80 LYS B CA 1
ATOM 1432 C C . LYS B 1 80 ? 2.334 -14.047 13.398 1 91.81 80 LYS B C 1
ATOM 1434 O O . LYS B 1 80 ? 1.62 -14.945 13.844 1 91.81 80 LYS B O 1
ATOM 1439 N N . ARG B 1 81 ? 2.93 -13.234 14.094 1 90.38 81 ARG B N 1
ATOM 1440 C CA . ARG B 1 81 ? 2.857 -13.305 15.547 1 90.38 81 ARG B CA 1
ATOM 1441 C C . ARG B 1 81 ? 1.443 -13.008 16.047 1 90.38 81 ARG B C 1
ATOM 1443 O O . ARG B 1 81 ? 0.931 -13.703 16.922 1 90.38 81 ARG B O 1
ATOM 1450 N N . THR B 1 82 ? 0.84 -12.039 15.492 1 87.5 82 THR B N 1
ATOM 1451 C CA . THR B 1 82 ? -0.51 -11.648 15.891 1 87.5 82 THR B CA 1
ATOM 1452 C C . THR B 1 82 ? -1.514 -12.734 15.523 1 87.5 82 THR B C 1
ATOM 1454 O O . THR B 1 82 ? -2.449 -13 16.281 1 87.5 82 THR B O 1
ATOM 1457 N N . LYS B 1 83 ? -1.311 -13.336 14.375 1 82.56 83 LYS B N 1
ATOM 1458 C CA . LYS B 1 83 ? -2.191 -14.422 13.953 1 82.56 83 LYS B CA 1
ATOM 1459 C C . LYS B 1 83 ? -2.057 -15.633 14.883 1 82.56 83 LYS B C 1
ATOM 1461 O O . LYS B 1 83 ? -3.055 -16.266 15.227 1 82.56 83 LYS B O 1
ATOM 1466 N N . LYS B 1 84 ? -0.934 -15.922 15.281 1 80.94 84 LYS B N 1
ATOM 1467 C CA . LYS B 1 84 ? -0.699 -17.031 16.188 1 80.94 84 LYS B CA 1
ATOM 1468 C C . LYS B 1 84 ? -1.346 -16.766 17.547 1 80.94 84 LYS B C 1
ATOM 1470 O O . LYS B 1 84 ? -1.933 -17.672 18.156 1 80.94 84 LYS B O 1
ATOM 1475 N N . GLU B 1 85 ? -1.228 -15.578 17.906 1 75.25 85 GLU B N 1
ATOM 1476 C CA . GLU B 1 85 ? -1.796 -15.203 19.203 1 75.25 85 GLU B CA 1
ATOM 1477 C C . GLU B 1 85 ? -3.32 -15.227 19.156 1 75.25 85 GLU B C 1
ATOM 1479 O O . GLU B 1 85 ? -3.967 -15.633 20.125 1 75.25 85 GLU B O 1
ATOM 1484 N N . ARG B 1 86 ? -3.795 -14.797 18 1 69.25 86 ARG B N 1
ATOM 1485 C CA . ARG B 1 86 ? -5.246 -14.836 17.844 1 69.25 86 ARG B CA 1
ATOM 1486 C C . ARG B 1 86 ? -5.738 -16.266 17.672 1 69.25 86 ARG B C 1
ATOM 1488 O O . ARG B 1 86 ? -6.836 -16.609 18.109 1 69.25 86 ARG B O 1
ATOM 1495 N N . GLY B 1 87 ? -4.973 -16.938 16.812 1 59.5 87 GLY B N 1
ATOM 1496 C CA . GLY B 1 87 ? -5.297 -18.344 16.609 1 59.5 87 GLY B CA 1
ATOM 1497 C C . GLY B 1 87 ? -5.117 -19.172 17.859 1 59.5 87 GLY B C 1
ATOM 1498 O O . GLY B 1 87 ? -5.848 -20.141 18.078 1 59.5 87 GLY B O 1
ATOM 1499 N N . GLN B 1 88 ? -4.07 -18.922 18.438 1 55.66 88 GLN B N 1
ATOM 1500 C CA . GLN B 1 88 ? -3.893 -19.641 19.688 1 55.66 88 GLN B CA 1
ATOM 1501 C C . GLN B 1 88 ? -5 -19.297 20.688 1 55.66 88 GLN B C 1
ATOM 1503 O O . GLN B 1 88 ? -5.363 -20.125 21.531 1 55.66 88 GLN B O 1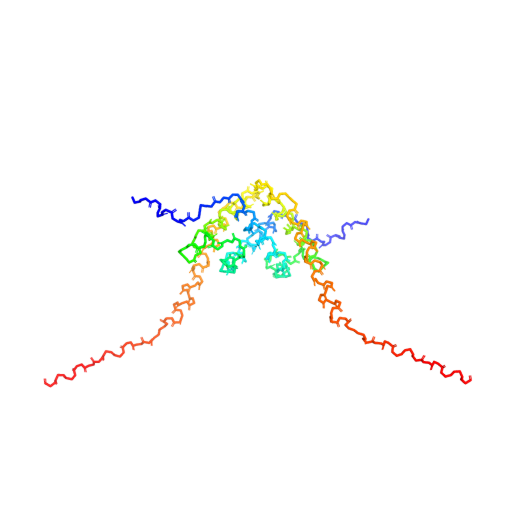
ATOM 1508 N N . GLY B 1 89 ? -5.5 -18.109 20.469 1 49.16 89 GLY B N 1
ATOM 1509 C CA . GLY B 1 89 ? -6.59 -17.797 21.375 1 49.16 89 GLY B CA 1
ATOM 1510 C C . GLY B 1 89 ? -7.848 -18.609 21.094 1 49.16 89 GLY B C 1
ATOM 1511 O O . GLY B 1 89 ? -8.672 -18.812 22 1 49.16 89 GLY B O 1
ATOM 1512 N N . VAL B 1 90 ? -8.008 -18.75 19.734 1 47.78 90 VAL B N 1
ATOM 1513 C CA . VAL B 1 90 ? -9.219 -19.5 19.438 1 47.78 90 VAL B CA 1
ATOM 1514 C C . VAL B 1 90 ? -8.938 -21 19.578 1 47.78 90 VAL B C 1
ATOM 1516 O O . VAL B 1 90 ? -9.867 -21.812 19.609 1 47.78 90 VAL B O 1
ATOM 1519 N N . GLY B 1 91 ? -7.746 -21.281 19.375 1 45.09 91 GLY B N 1
ATOM 1520 C CA . GLY B 1 91 ? -7.457 -22.703 19.531 1 45.09 91 GLY B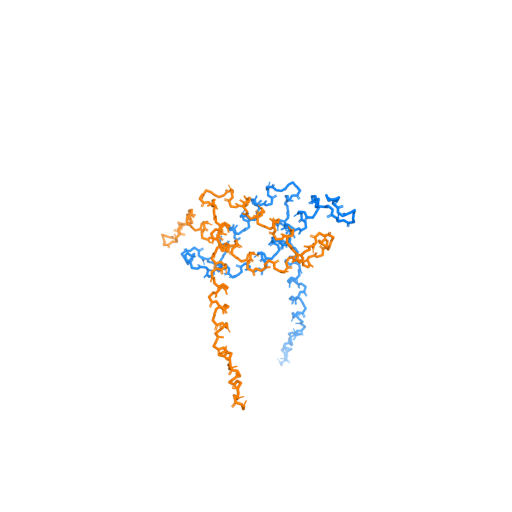 CA 1
ATOM 1521 C C . GLY B 1 91 ? -7.613 -23.188 20.969 1 45.09 91 GLY B C 1
ATOM 1522 O O . GLY B 1 91 ? -6.707 -23.828 21.5 1 45.09 91 GLY B O 1
ATOM 1523 N N . ASN B 1 92 ? -8.055 -22.297 21.703 1 42.84 92 ASN B N 1
ATOM 1524 C CA . ASN B 1 92 ? -8.078 -22.844 23.062 1 42.84 92 ASN B CA 1
ATOM 1525 C C . ASN B 1 92 ? -8.641 -24.266 23.094 1 42.84 92 ASN B C 1
ATOM 1527 O O . ASN B 1 92 ? -9.219 -24.734 22.109 1 42.84 92 ASN B O 1
ATOM 1531 N N . SER B 1 93 ? -9.5 -24.531 24.281 1 43.22 93 SER B N 1
ATOM 1532 C CA . SER B 1 93 ? -9.695 -25.578 25.281 1 43.22 93 SER B CA 1
ATOM 1533 C C . SER B 1 93 ? -10.609 -26.688 24.75 1 43.22 93 SER B C 1
ATOM 1535 O O . SER B 1 93 ? -11.719 -26.875 25.266 1 43.22 93 SER B O 1
ATOM 1537 N N . MET B 1 94 ? -10.836 -26.672 23.484 1 40.94 9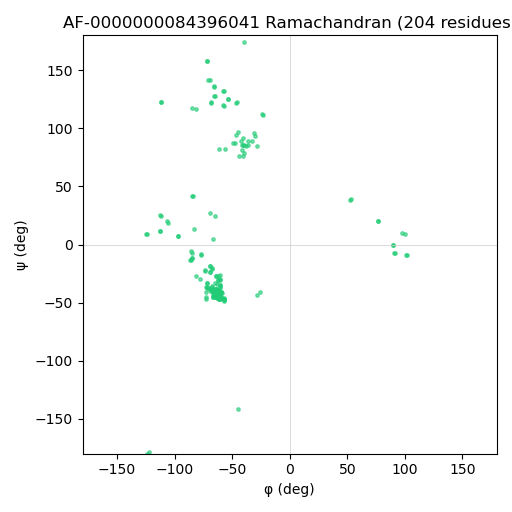4 MET B N 1
ATOM 1538 C CA . MET B 1 94 ? -11.68 -27.859 23.422 1 40.94 94 MET B CA 1
ATOM 1539 C C . MET B 1 94 ? -10.914 -29.109 23.875 1 40.94 94 MET B C 1
ATOM 1541 O O . MET B 1 94 ? -9.883 -29.453 23.297 1 40.94 94 MET B O 1
ATOM 1545 N N . GLU B 1 95 ? -10.836 -29.312 25.188 1 44.72 95 GLU B N 1
ATOM 1546 C CA . GLU B 1 95 ? -10.477 -30.547 25.875 1 44.72 95 GLU B CA 1
ATOM 1547 C C . GLU B 1 95 ? -10.953 -31.766 25.094 1 44.72 95 GLU B C 1
ATOM 1549 O O . GLU B 1 95 ? -12.156 -31.922 24.844 1 44.72 95 GLU B O 1
ATOM 1554 N N . LYS B 1 96 ? -10.258 -32.25 24.266 1 40.69 96 LYS B N 1
ATOM 1555 C CA . LYS B 1 96 ? -10.547 -33.562 23.672 1 40.69 96 LYS B CA 1
ATOM 1556 C C . LYS B 1 96 ? -11.023 -34.562 24.734 1 40.69 96 LYS B C 1
ATOM 1558 O O . LYS B 1 96 ? -10.305 -34.812 25.703 1 40.69 96 LYS B O 1
ATOM 1563 N N . LYS B 1 97 ? -12.297 -34.562 25.156 1 43.09 97 LYS B N 1
ATOM 1564 C CA . LYS B 1 97 ? -12.875 -35.594 26.016 1 43.09 97 LYS B CA 1
ATOM 1565 C C . LYS B 1 97 ? -12.344 -36.969 25.641 1 43.09 97 LYS B C 1
ATOM 1567 O O . LYS B 1 97 ? -12.516 -37.438 24.516 1 43.09 97 LYS B O 1
ATOM 1572 N N . ARG B 1 98 ? -11.219 -37.406 26.125 1 52.03 98 ARG B N 1
ATOM 1573 C CA . ARG B 1 98 ? -10.734 -38.781 25.984 1 52.03 98 ARG B CA 1
ATOM 1574 C C . ARG B 1 98 ? -11.836 -39.781 26.312 1 52.03 98 ARG B C 1
ATOM 1576 O O . ARG B 1 98 ? -12.484 -39.688 27.344 1 52.03 98 ARG B O 1
ATOM 1583 N N . LYS B 1 99 ? -12.508 -40.219 25.375 1 46.62 99 LYS B N 1
ATOM 1584 C CA . LYS B 1 99 ? -13.43 -41.344 25.578 1 46.62 99 LYS B CA 1
ATOM 1585 C C . LYS B 1 99 ? -12.805 -42.406 26.484 1 46.62 99 LYS B C 1
ATOM 1587 O O . LYS B 1 99 ? -11.711 -42.906 26.203 1 46.62 99 LYS B O 1
ATOM 1592 N N . ILE B 1 100 ? -12.984 -42.375 27.797 1 48.84 100 ILE B N 1
ATOM 1593 C CA . ILE B 1 100 ? -12.68 -43.469 28.703 1 48.84 100 ILE B CA 1
ATOM 1594 C C . ILE B 1 100 ? -13.281 -44.75 28.188 1 48.84 100 ILE B C 1
ATOM 1596 O O . ILE B 1 100 ? -14.492 -44.844 27.984 1 48.84 100 ILE B O 1
ATOM 1600 N N . LYS B 1 101 ? -12.562 -45.469 27.344 1 44.34 101 LYS B N 1
ATOM 1601 C CA . LYS B 1 101 ? -12.906 -46.875 27.062 1 44.34 101 LYS B CA 1
ATOM 1602 C C . LYS B 1 101 ? -13.312 -47.594 28.344 1 44.34 101 LYS B C 1
ATOM 1604 O O . LYS B 1 101 ? -12.562 -47.625 29.312 1 44.34 101 LYS B O 1
ATOM 1609 N N . ASP B 1 102 ? -14.57 -47.5 28.734 1 45.94 102 ASP B N 1
ATOM 1610 C CA . ASP B 1 102 ? -15.094 -48.406 29.734 1 45.94 102 ASP B CA 1
ATOM 1611 C C . ASP B 1 102 ? -14.5 -49.812 29.578 1 45.94 102 ASP B C 1
ATOM 1613 O O . ASP B 1 102 ? -14.594 -50.406 28.5 1 45.94 102 ASP B O 1
ATOM 1617 N N . GLU B 1 103 ? -13.406 -50.094 30.188 1 43.94 103 GLU B N 1
ATOM 1618 C CA . GLU B 1 103 ? -12.961 -51.469 30.422 1 43.94 103 GLU B CA 1
ATOM 1619 C C . GLU B 1 103 ? -14.125 -52.344 30.906 1 43.94 103 GLU B C 1
ATOM 1621 O O . GLU B 1 103 ? -14.695 -52.094 31.969 1 43.94 103 GLU B O 1
ATOM 1626 N N . GLU B 1 104 ? -15.055 -52.75 29.969 1 35.44 104 GLU B N 1
ATOM 1627 C CA . GLU B 1 104 ? -15.641 -54.062 30.328 1 35.44 104 GLU B CA 1
ATOM 1628 C C . GLU B 1 104 ? -14.641 -55.188 30.156 1 35.44 104 GLU B C 1
ATOM 1630 O O . GLU B 1 104 ? -13.859 -55.188 29.203 1 35.44 104 GLU B O 1
#

Solvent-accessible surface area (backbone atoms only — not comparable to full-atom values): 12394 Å² total; per-residue (Å²): 128,74,74,66,88,86,64,51,73,90,47,70,66,49,52,47,54,50,50,48,50,53,51,44,52,49,63,75,47,44,72,69,60,47,70,36,87,82,36,70,65,46,32,49,84,87,19,51,56,49,51,53,47,50,51,52,51,51,46,52,37,24,64,73,37,91,85,26,67,63,46,64,61,52,44,53,51,50,53,53,50,51,47,48,54,50,46,52,59,68,54,55,78,74,68,73,76,69,74,72,73,74,82,123,128,73,74,66,90,84,63,51,75,89,48,71,65,48,51,49,52,50,50,48,50,51,51,45,52,51,62,74,46,46,73,69,59,45,71,35,87,82,35,70,64,44,33,48,86,87,21,50,57,49,52,54,48,50,51,53,53,50,46,52,36,24,64,74,36,94,84,27,68,62,46,62,60,52,43,50,51,49,53,53,50,50,48,47,55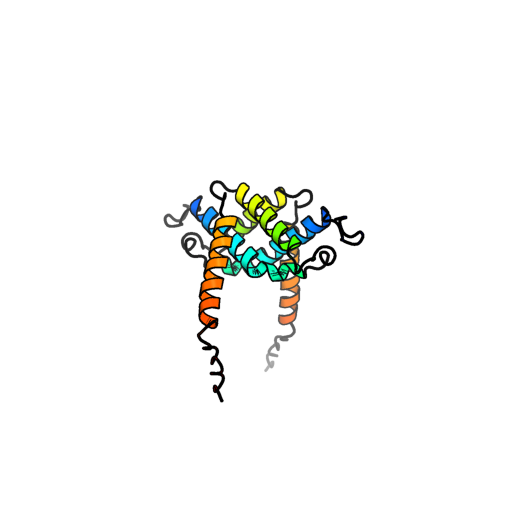,53,47,51,57,67,60,50,80,74,69,75,77,74,78,73,74,74,84,122

pLDDT: mean 83.23, std 21.15, range [35.44, 98.81]

Sequence (208 aa):
MPLSPNKTQWNDEHTLILLRSIVLSTLSNRASFYSTPGLEGVNEHGGDRIHKKIQQLLKQLCGTVPGGQGIVEEVMKDIKRTKKERGQGVGNSMEKKRKIKDEEMPLSPNKTQWNDEHTLILLRSIVLSTLSNRASFYSTPGLEGVNEHGGDRIHKKIQQLLKQLCGTVPGGQGIVEEVMKDIKRTKKERGQGVGNSMEKKRKIKDEE

Foldseek 3Di:
DPPPPPDDDDDLVNVLVVLLVVLLVCLVCVLVCLPDPPCVVPSPPNNVRVNVVSLVVSQVVLVVRVVSHCSNVVSVVVVVVVCCVVCVVVPDCPPPPPPPPPPD/DPPPPPDDDDDLVNVLVVLLVVLLVCLVCVLVCLPDPPCVVPSPPNNVRVNVVSLVVSQVVLVVRVVSHCSNVVSVVVVVVVCCVVVVVVPDDPPPPPPPPPPD

Nearest PDB structures (foldseek):
  7udb-assembly1_B  TM=4.256E-01  e=4.345E+00  Rattus norvegicus